Protein AF-A0A973HP05-F1 (afdb_monomer)

Foldseek 3Di:
DLVVVLVCLQVVAQEDEAEDCDDLCVQVLLVLSQVLLCVLFVGLHQYHGDYLCVLPVVVHDDQPEQAVLLLCCQVPVVVDDPVPQDQPQVCCVPPVVRDHHDPPSDHHPVNNVVSVVSSVVSVVVVVVVSNVSRDDDPPDHRDDPVSSVVSVVVSCVQCVVQPDDDSVCSVVVNGRDRPDPVVD

Secondary structure (DSSP, 8-state):
-HHHHHHHHHTT-SEEEEEES--SSHHHHHHHHHHHHHHHHT---EEEEEEGGGGSTTT---SSSHHHHHHHHHH-GGG--GGG----HHHHHHHHSS----TT----HHHHHHHHHHHHHHHHHHHHHHHHH----TT-----HHHHHHHHHHHHHHHGGGT---HHHHHTT-PPPP--GGG-

Structure (mmCIF, N/CA/C/O backbone):
data_AF-A0A973HP05-F1
#
_entry.id   AF-A0A973HP05-F1
#
loop_
_atom_site.group_PDB
_atom_site.id
_atom_site.type_symbol
_atom_site.label_atom_id
_atom_site.label_alt_id
_atom_site.label_comp_id
_atom_site.label_asym_id
_atom_site.label_entity_id
_atom_site.label_seq_id
_atom_site.pdbx_PDB_ins_code
_atom_site.Cartn_x
_atom_site.Cartn_y
_atom_site.Cartn_z
_atom_site.occupancy
_atom_site.B_iso_or_equiv
_atom_site.auth_seq_id
_atom_site.auth_comp_id
_atom_site.auth_asym_id
_atom_site.auth_atom_id
_atom_site.pdbx_PDB_model_num
ATOM 1 N N . MET A 1 1 ? -9.210 5.856 0.341 1.00 87.88 1 MET A N 1
ATOM 2 C CA . MET A 1 1 ? -8.599 4.692 1.015 1.00 87.88 1 MET A CA 1
ATOM 3 C C . MET A 1 1 ? -9.224 4.421 2.384 1.00 87.88 1 MET A C 1
ATOM 5 O O . MET A 1 1 ? -9.601 3.287 2.645 1.00 87.88 1 MET A O 1
ATOM 9 N N . MET A 1 2 ? -9.403 5.428 3.251 1.00 94.50 2 MET A N 1
ATOM 10 C CA . MET A 1 2 ? -9.947 5.206 4.603 1.00 94.50 2 MET A CA 1
ATOM 11 C C . MET A 1 2 ? -11.354 4.587 4.627 1.00 94.50 2 MET A C 1
ATOM 13 O O . MET A 1 2 ? -11.591 3.622 5.350 1.00 94.50 2 MET A O 1
ATOM 17 N N . HIS A 1 3 ? -12.267 5.055 3.769 1.00 96.44 3 HIS A N 1
ATOM 18 C CA . HIS A 1 3 ? -13.596 4.440 3.641 1.00 96.44 3 HIS A CA 1
ATOM 19 C C . HIS A 1 3 ? -13.534 2.981 3.169 1.00 96.44 3 HIS A C 1
ATOM 21 O O . HIS A 1 3 ? -14.370 2.177 3.576 1.00 96.44 3 HIS A O 1
ATOM 27 N N . GLN A 1 4 ? -12.555 2.622 2.330 1.00 96.81 4 GLN A N 1
ATOM 28 C CA . GLN A 1 4 ? -12.349 1.243 1.888 1.00 96.81 4 GLN A CA 1
ATOM 29 C C . GLN A 1 4 ? -11.899 0.363 3.057 1.00 96.81 4 GLN A C 1
ATOM 31 O O . GLN A 1 4 ? -12.520 -0.670 3.291 1.00 96.81 4 GLN A O 1
ATOM 36 N N . VAL A 1 5 ? -10.904 0.802 3.838 1.00 97.75 5 VAL A N 1
ATOM 37 C CA . VAL A 1 5 ? -10.458 0.099 5.058 1.00 97.75 5 VAL A CA 1
ATOM 38 C C . VAL A 1 5 ? -11.634 -0.126 6.009 1.00 97.75 5 VAL A C 1
ATOM 40 O O . VAL A 1 5 ? -11.911 -1.262 6.395 1.00 97.75 5 VAL A O 1
ATOM 43 N N . ARG A 1 6 ? -12.409 0.928 6.288 1.00 98.00 6 ARG A N 1
ATOM 44 C CA . ARG A 1 6 ? -13.618 0.828 7.108 1.00 98.00 6 ARG A CA 1
ATOM 45 C C . ARG A 1 6 ? -14.643 -0.151 6.541 1.00 98.00 6 ARG A C 1
ATOM 47 O O . ARG A 1 6 ? -15.334 -0.829 7.298 1.00 98.00 6 ARG A O 1
ATOM 54 N N . ALA A 1 7 ? -14.809 -0.213 5.221 1.00 98.19 7 ALA A N 1
ATOM 55 C CA . ALA A 1 7 ? -15.751 -1.139 4.603 1.00 98.19 7 ALA A CA 1
ATOM 56 C C . ALA A 1 7 ? -15.345 -2.603 4.828 1.00 98.19 7 ALA A C 1
ATOM 58 O O . ALA A 1 7 ? -16.218 -3.411 5.137 1.00 98.19 7 ALA A O 1
ATOM 59 N N . PHE A 1 8 ? -14.054 -2.936 4.727 1.00 98.00 8 PHE A N 1
ATOM 60 C CA . PHE A 1 8 ? -13.548 -4.279 5.040 1.00 98.00 8 PHE A CA 1
ATOM 61 C C . PHE A 1 8 ? -13.726 -4.620 6.520 1.00 98.00 8 PHE A C 1
ATOM 63 O O . PHE A 1 8 ? -14.271 -5.673 6.852 1.00 98.00 8 PHE A O 1
ATOM 70 N N . ASP A 1 9 ? -13.356 -3.696 7.400 1.00 97.94 9 ASP A N 1
ATOM 71 C CA . ASP A 1 9 ? -13.507 -3.847 8.845 1.00 97.94 9 ASP A CA 1
ATOM 72 C C . ASP A 1 9 ? -14.975 -4.087 9.250 1.00 97.94 9 ASP A C 1
ATOM 74 O O . ASP A 1 9 ? -15.317 -5.081 9.886 1.00 97.94 9 ASP A O 1
ATOM 78 N N . ALA A 1 10 ? -15.898 -3.269 8.737 1.00 97.81 10 ALA A N 1
ATOM 79 C CA . ALA A 1 10 ? -17.333 -3.425 8.982 1.00 97.81 10 ALA A CA 1
ATOM 80 C C . ALA A 1 10 ? -17.924 -4.741 8.450 1.00 97.81 10 ALA A C 1
ATOM 82 O O . ALA A 1 10 ? -19.023 -5.128 8.850 1.00 97.81 10 ALA A O 1
ATOM 83 N N . ARG A 1 11 ? -17.237 -5.410 7.517 1.00 97.50 11 ARG A N 1
ATOM 84 C CA . ARG A 1 11 ? -17.619 -6.727 6.989 1.00 97.50 11 ARG A CA 1
ATOM 85 C C . ARG A 1 11 ? -16.962 -7.885 7.742 1.00 97.50 11 ARG A C 1
ATOM 87 O O . ARG A 1 11 ? -17.198 -9.030 7.368 1.00 97.50 11 ARG A O 1
ATOM 94 N N . GLY A 1 12 ? -16.193 -7.607 8.793 1.00 96.75 12 GLY A N 1
ATOM 95 C CA . GLY A 1 12 ? -15.554 -8.620 9.631 1.00 96.75 12 GLY A CA 1
ATOM 96 C C . GLY A 1 12 ? -14.282 -9.209 9.025 1.00 96.75 12 GLY A C 1
ATOM 97 O O . GLY A 1 12 ? -13.887 -10.317 9.393 1.00 96.75 12 GLY A O 1
ATOM 98 N N . PHE A 1 13 ? -13.637 -8.509 8.085 1.00 98.19 13 PHE A N 1
ATOM 99 C CA . PHE A 1 13 ? -12.308 -8.912 7.632 1.00 98.19 13 PHE A CA 1
ATOM 100 C C . PHE A 1 13 ? -11.310 -8.770 8.784 1.00 98.19 13 PHE A C 1
ATOM 102 O O . PHE A 1 13 ? -11.287 -7.766 9.488 1.00 98.19 13 PHE A O 1
ATOM 109 N N . LYS A 1 14 ? -10.468 -9.790 8.959 1.00 98.50 14 LYS A N 1
ATOM 110 C CA . LYS A 1 14 ? -9.469 -9.855 10.037 1.00 98.50 14 LYS A CA 1
ATOM 111 C C . LYS A 1 14 ? -8.161 -9.166 9.669 1.00 98.50 14 LYS A C 1
ATOM 113 O O . LYS A 1 14 ? -7.446 -8.682 10.539 1.00 98.50 14 LYS A O 1
ATOM 118 N N . ALA A 1 15 ? -7.856 -9.135 8.376 1.00 98.44 15 ALA A N 1
ATOM 119 C CA . ALA A 1 15 ? -6.646 -8.545 7.840 1.00 98.44 15 ALA A CA 1
ATOM 120 C C . ALA A 1 15 ? -6.899 -7.932 6.459 1.00 98.44 15 ALA A C 1
ATOM 122 O O . ALA A 1 15 ? -7.761 -8.414 5.717 1.00 98.44 15 ALA A O 1
ATOM 123 N N . ALA A 1 16 ? -6.122 -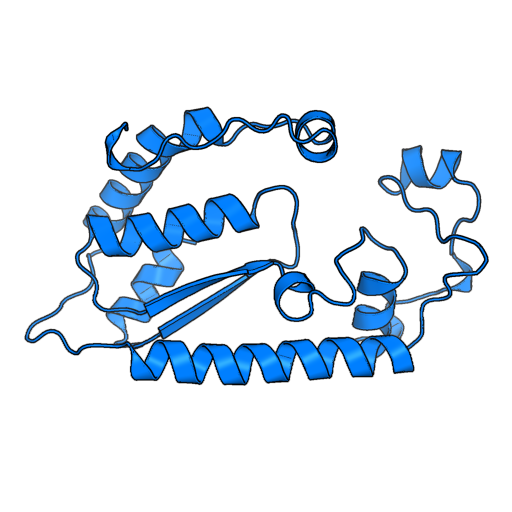6.909 6.106 1.00 98.06 16 ALA A N 1
ATOM 124 C CA . ALA A 1 16 ? -6.063 -6.351 4.761 1.00 98.06 16 ALA A CA 1
ATOM 125 C C . ALA A 1 16 ? -4.631 -5.926 4.407 1.00 98.06 16 ALA A C 1
ATOM 127 O O . ALA A 1 16 ? -3.917 -5.353 5.230 1.00 98.06 16 ALA A O 1
ATOM 128 N N . ILE A 1 17 ? -4.235 -6.196 3.162 1.00 98.25 17 ILE A N 1
ATOM 129 C CA . ILE A 1 17 ? -2.960 -5.765 2.584 1.00 98.25 17 ILE A CA 1
ATOM 130 C C . ILE A 1 17 ? -3.270 -4.701 1.531 1.00 98.25 17 ILE A C 1
ATOM 132 O O . ILE A 1 17 ? -4.013 -4.957 0.584 1.00 98.25 17 ILE A O 1
ATOM 136 N N . LEU A 1 18 ? -2.729 -3.502 1.718 1.00 97.75 18 LEU A N 1
ATOM 137 C CA . LEU A 1 18 ? -2.840 -2.376 0.805 1.00 97.75 18 LEU A CA 1
ATOM 138 C C . LEU A 1 18 ? -1.546 -2.305 -0.007 1.00 97.75 18 LEU A C 1
ATOM 140 O O . LEU A 1 18 ? -0.482 -2.020 0.539 1.00 97.75 18 LEU A O 1
ATOM 144 N N . VAL A 1 19 ? -1.642 -2.567 -1.307 1.00 96.75 19 VAL A N 1
ATOM 145 C CA . VAL A 1 19 ? -0.501 -2.508 -2.228 1.00 96.75 19 VAL A CA 1
ATOM 146 C C . VAL A 1 19 ? -0.666 -1.301 -3.138 1.00 96.75 19 VAL A C 1
ATOM 148 O O . VAL A 1 19 ? -1.737 -1.112 -3.720 1.00 96.75 19 VAL A O 1
ATOM 151 N N . THR A 1 20 ? 0.382 -0.491 -3.270 1.00 95.19 20 THR A N 1
ATOM 152 C CA . THR A 1 20 ? 0.464 0.546 -4.303 1.00 95.19 20 THR A CA 1
ATOM 153 C C . THR A 1 20 ? 1.491 0.158 -5.359 1.00 95.19 20 THR A C 1
ATOM 155 O O . THR A 1 20 ? 2.621 -0.172 -5.025 1.00 95.19 20 THR A O 1
ATOM 158 N N . GLY A 1 21 ? 1.099 0.211 -6.633 1.00 92.44 21 GLY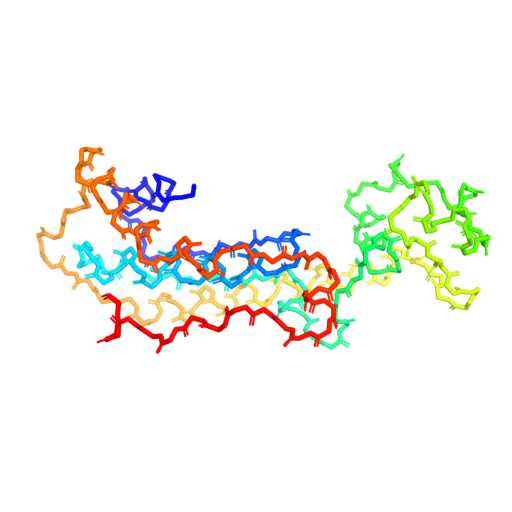 A N 1
ATOM 159 C CA . GLY A 1 21 ? 2.044 0.183 -7.759 1.00 92.44 21 GLY A CA 1
ATOM 160 C C . GLY A 1 21 ? 2.551 1.580 -8.129 1.00 92.44 21 GLY A C 1
ATOM 161 O O . GLY A 1 21 ? 3.355 1.733 -9.033 1.00 92.44 21 GLY A O 1
ATOM 162 N N . HIS A 1 22 ? 2.055 2.622 -7.454 1.00 89.44 22 HIS A N 1
ATOM 163 C CA . HIS A 1 22 ? 2.548 3.982 -7.608 1.00 89.44 22 HIS A CA 1
ATOM 164 C C . HIS A 1 22 ? 3.258 4.383 -6.320 1.00 89.44 22 HIS A C 1
ATOM 166 O O . HIS A 1 22 ? 2.620 4.581 -5.282 1.00 89.44 22 HIS A O 1
ATOM 172 N N . TYR A 1 23 ? 4.579 4.432 -6.382 1.00 84.19 23 TYR A N 1
ATOM 173 C CA . TYR A 1 23 ? 5.450 4.802 -5.274 1.00 84.19 23 TYR A CA 1
ATOM 174 C C . TYR A 1 23 ? 6.121 6.152 -5.563 1.00 84.19 23 TYR A C 1
ATOM 176 O O . TYR A 1 23 ? 5.961 6.733 -6.638 1.00 84.19 23 TYR A O 1
ATOM 184 N N . GLY A 1 24 ? 6.788 6.703 -4.554 1.00 80.81 24 GLY A N 1
ATOM 185 C CA . GLY A 1 24 ? 7.103 8.137 -4.502 1.00 80.81 24 GLY A CA 1
ATOM 186 C C . GLY A 1 24 ? 6.711 8.778 -3.173 1.00 80.81 24 GLY A C 1
ATOM 187 O O . GLY A 1 24 ? 6.484 9.982 -3.121 1.00 80.81 24 GLY A O 1
ATOM 188 N N . GLY A 1 25 ? 6.540 7.971 -2.118 1.00 85.12 25 GLY A N 1
ATOM 189 C CA . GLY A 1 25 ? 6.053 8.404 -0.811 1.00 85.12 25 GLY A CA 1
ATOM 190 C C . GLY A 1 25 ? 4.594 8.028 -0.537 1.00 85.12 25 GLY A C 1
ATOM 191 O O . GLY A 1 25 ? 4.161 8.082 0.612 1.00 85.12 25 GLY A O 1
ATOM 192 N N . ILE A 1 26 ? 3.829 7.572 -1.535 1.00 89.00 26 ILE A N 1
ATOM 193 C CA . ILE A 1 26 ? 2.437 7.117 -1.341 1.00 89.00 26 ILE A CA 1
ATOM 194 C C . ILE A 1 26 ? 2.377 5.931 -0.376 1.00 89.00 26 ILE A C 1
ATOM 196 O O . ILE A 1 26 ? 1.507 5.878 0.491 1.00 89.00 26 ILE A O 1
ATOM 200 N N . GLU A 1 27 ? 3.321 5.002 -0.485 1.00 92.00 27 GLU A N 1
ATOM 201 C CA . GLU A 1 27 ? 3.483 3.862 0.411 1.00 92.00 27 GLU A CA 1
ATOM 202 C C . GLU A 1 27 ? 3.679 4.294 1.873 1.00 92.00 27 GLU A C 1
ATOM 204 O O . GLU A 1 27 ? 3.140 3.662 2.782 1.00 92.00 27 GLU A O 1
ATOM 209 N N . ILE A 1 28 ? 4.360 5.423 2.104 1.00 91.50 28 ILE A N 1
ATOM 210 C CA . ILE A 1 28 ? 4.537 6.014 3.436 1.00 91.50 28 ILE A CA 1
ATOM 211 C C . ILE A 1 28 ? 3.184 6.512 3.961 1.00 91.50 28 ILE A C 1
ATOM 213 O O . ILE A 1 28 ? 2.791 6.156 5.073 1.00 91.50 28 ILE A O 1
ATOM 217 N N . PHE A 1 29 ? 2.415 7.248 3.150 1.00 92.44 29 PHE A N 1
ATOM 218 C CA . PHE A 1 29 ? 1.076 7.709 3.548 1.00 92.44 29 PHE A CA 1
ATOM 219 C C . PHE A 1 29 ? 0.096 6.571 3.788 1.00 92.44 29 PHE A C 1
ATOM 221 O O . PHE A 1 29 ? -0.712 6.652 4.711 1.00 92.44 29 PHE A O 1
ATOM 228 N N . LEU A 1 30 ? 0.153 5.505 2.989 1.00 95.38 30 LEU A N 1
ATOM 229 C CA . LEU A 1 30 ? -0.698 4.336 3.193 1.00 95.38 30 LEU A CA 1
ATOM 230 C C . LEU A 1 30 ? -0.398 3.645 4.527 1.00 95.38 30 LEU A C 1
ATOM 232 O O . LEU A 1 30 ? -1.343 3.228 5.199 1.00 95.38 30 LEU A O 1
ATOM 236 N N . ARG A 1 31 ? 0.873 3.565 4.945 1.00 96.19 31 ARG A N 1
ATOM 237 C CA . ARG A 1 31 ? 1.243 3.043 6.274 1.00 96.19 31 ARG A CA 1
ATOM 238 C C . ARG A 1 31 ? 0.708 3.922 7.390 1.00 96.19 31 ARG A C 1
ATOM 240 O O . ARG A 1 31 ? -0.005 3.414 8.251 1.00 96.19 31 ARG A O 1
ATOM 247 N N . LEU A 1 32 ? 0.936 5.235 7.310 1.00 96.88 32 LEU A N 1
ATOM 248 C CA . LEU A 1 32 ? 0.394 6.185 8.286 1.00 96.88 32 LEU A CA 1
ATOM 249 C C . LEU A 1 32 ? -1.137 6.101 8.362 1.00 96.88 32 LEU A C 1
ATOM 251 O O . LEU A 1 32 ? -1.711 6.126 9.445 1.00 96.88 32 LEU A O 1
ATOM 255 N N . LEU A 1 33 ? -1.817 5.951 7.224 1.00 97.19 33 LEU A N 1
ATOM 256 C CA . LEU A 1 33 ? -3.267 5.780 7.175 1.00 97.19 33 LEU A CA 1
ATOM 257 C C . LEU A 1 33 ? -3.716 4.505 7.897 1.00 97.19 33 LEU A C 1
ATOM 259 O O . LEU A 1 33 ? -4.697 4.545 8.640 1.00 97.19 33 LEU A O 1
ATOM 263 N N . CYS A 1 34 ? -3.022 3.385 7.678 1.00 98.00 34 CYS A N 1
ATOM 264 C CA . CYS A 1 34 ? -3.322 2.112 8.332 1.00 98.00 34 CYS A CA 1
ATOM 265 C C . CYS A 1 34 ? -3.132 2.201 9.850 1.00 98.00 34 CYS A C 1
ATOM 267 O O . CYS A 1 34 ? -4.037 1.837 10.602 1.00 98.00 34 CYS A O 1
ATOM 269 N N . GLU A 1 35 ? -1.989 2.731 10.289 1.00 97.69 35 GLU A N 1
ATOM 270 C CA . GLU A 1 35 ? -1.681 2.950 11.705 1.00 97.69 35 GLU A CA 1
ATOM 271 C C . GLU A 1 35 ? -2.729 3.845 12.367 1.00 97.69 35 GLU A C 1
ATOM 273 O O . GLU A 1 35 ? -3.306 3.490 13.398 1.00 97.69 35 GLU A O 1
ATOM 278 N N . TYR A 1 36 ? -3.032 4.984 11.739 1.00 98.12 36 TYR A N 1
ATOM 279 C CA . TYR A 1 36 ? -3.972 5.951 12.282 1.00 98.12 36 TYR A CA 1
ATOM 280 C C . TYR A 1 36 ? -5.391 5.403 12.360 1.00 98.12 36 TYR A C 1
ATOM 282 O O . TYR A 1 36 ? -6.080 5.637 13.350 1.00 98.12 36 TYR A O 1
ATOM 290 N N . TYR A 1 37 ? -5.836 4.660 11.343 1.00 98.44 37 TYR A N 1
ATOM 291 C CA . TYR A 1 37 ? -7.159 4.047 11.359 1.00 98.44 37 TYR A CA 1
ATOM 292 C C . TYR A 1 37 ? -7.316 3.123 12.569 1.00 98.44 37 TYR A C 1
ATOM 294 O O . TYR A 1 37 ? -8.280 3.273 13.322 1.00 98.44 37 TYR A O 1
ATOM 302 N N . VAL A 1 38 ? -6.365 2.209 12.789 1.00 97.81 38 VAL A N 1
ATOM 303 C CA . VAL A 1 38 ? -6.387 1.277 13.928 1.00 97.81 38 VAL A CA 1
ATOM 304 C C . VAL A 1 38 ? -6.354 2.048 15.249 1.00 97.81 38 VAL A C 1
ATOM 306 O O . VAL A 1 38 ? -7.212 1.831 16.102 1.00 97.81 38 VAL A O 1
ATOM 309 N N . MET A 1 39 ? -5.441 3.014 15.387 1.00 97.38 39 MET A N 1
ATOM 310 C CA . MET A 1 39 ? -5.300 3.830 16.596 1.00 97.38 39 MET A CA 1
ATOM 311 C C . MET A 1 39 ? -6.565 4.643 16.924 1.00 97.38 39 MET A C 1
ATOM 313 O O . MET A 1 39 ? -7.013 4.657 18.068 1.00 97.38 39 MET A O 1
ATOM 317 N N . ALA A 1 40 ? -7.149 5.330 15.940 1.00 97.62 40 ALA A N 1
ATOM 318 C CA . ALA A 1 40 ? -8.249 6.273 16.152 1.00 97.62 40 ALA A CA 1
ATOM 319 C C . ALA A 1 40 ? -9.629 5.604 16.252 1.00 97.62 40 ALA A C 1
ATOM 321 O O . ALA A 1 40 ? -10.556 6.180 16.835 1.00 97.62 40 ALA A O 1
ATOM 322 N N . SER A 1 41 ? -9.787 4.416 15.661 1.00 97.50 41 SER A N 1
ATOM 323 C CA . SER A 1 41 ? -11.029 3.639 15.729 1.00 97.50 41 SER A CA 1
ATOM 324 C C . SER A 1 41 ? -11.022 2.591 16.842 1.00 97.50 41 SER A C 1
ATOM 326 O O . SER A 1 41 ? -12.095 2.227 17.317 1.00 97.50 41 SER A O 1
ATOM 328 N N . GLY A 1 42 ? -9.846 2.114 17.263 1.00 97.00 42 GLY A N 1
ATOM 329 C CA . GLY A 1 42 ? -9.712 0.944 18.133 1.00 97.00 42 GLY A CA 1
ATOM 330 C C . GLY A 1 42 ? -9.978 -0.382 17.412 1.00 97.00 42 GLY A C 1
ATOM 331 O O . GLY A 1 42 ? -10.293 -1.370 18.068 1.00 97.00 42 GLY A O 1
ATOM 332 N N . SER A 1 43 ? -9.905 -0.400 16.077 1.00 97.81 43 SER A N 1
ATOM 333 C CA . SER A 1 43 ? -10.207 -1.587 15.278 1.00 97.81 43 SER A CA 1
ATOM 334 C C . SER A 1 43 ? -9.209 -2.727 15.509 1.00 97.81 43 SER A C 1
ATOM 336 O O . SER A 1 43 ? -8.003 -2.482 15.495 1.00 97.81 43 SER A O 1
ATOM 338 N N . PRO A 1 44 ? -9.667 -3.989 15.637 1.00 98.00 44 PRO A N 1
ATOM 339 C CA . PRO A 1 44 ? -8.784 -5.147 15.727 1.00 98.00 44 PRO A CA 1
ATOM 340 C C . PRO A 1 44 ? -8.209 -5.583 14.365 1.00 98.00 44 PRO A C 1
ATOM 342 O O . PRO A 1 44 ? -7.378 -6.497 14.323 1.00 98.00 44 PRO A O 1
ATOM 345 N N . ILE A 1 45 ? -8.657 -4.991 13.246 1.00 98.38 45 ILE A N 1
ATOM 346 C CA . ILE A 1 45 ? -8.205 -5.382 11.905 1.00 98.38 45 ILE A CA 1
ATOM 347 C C . ILE A 1 45 ? -6.686 -5.219 11.760 1.00 98.38 45 ILE A C 1
ATOM 349 O O . ILE A 1 45 ? -6.105 -4.204 12.138 1.00 98.38 45 ILE A O 1
ATOM 353 N N . GLN A 1 46 ? -6.037 -6.228 11.183 1.00 98.62 46 GLN A N 1
ATOM 354 C CA . GLN A 1 46 ? -4.601 -6.212 10.920 1.00 98.62 46 GLN A CA 1
ATOM 355 C C . GLN A 1 46 ? -4.337 -5.615 9.537 1.00 98.62 46 GLN A C 1
ATOM 357 O O . GLN A 1 46 ? -4.675 -6.211 8.513 1.00 98.62 46 GLN A O 1
ATOM 362 N N . LEU A 1 47 ? -3.755 -4.420 9.497 1.00 98.50 47 LEU A N 1
ATOM 363 C CA . LEU A 1 47 ? -3.473 -3.709 8.254 1.00 98.50 47 LEU A CA 1
ATOM 364 C C . LEU A 1 47 ? -1.982 -3.736 7.947 1.00 98.50 47 LEU A C 1
ATOM 366 O O . LEU A 1 47 ? -1.152 -3.512 8.824 1.00 98.50 47 LEU A O 1
ATOM 370 N N . TYR A 1 48 ? -1.655 -3.959 6.682 1.00 98.31 48 TYR A N 1
ATOM 371 C CA . TYR A 1 48 ? -0.305 -3.806 6.159 1.00 98.31 48 TYR A CA 1
ATOM 372 C C . TYR A 1 48 ? -0.363 -2.990 4.876 1.00 98.31 48 TYR A C 1
ATOM 374 O O . TYR A 1 48 ? -1.236 -3.222 4.042 1.00 98.31 48 TYR A O 1
ATOM 382 N N . ALA A 1 49 ? 0.558 -2.045 4.719 1.00 97.62 49 ALA A N 1
ATOM 383 C CA . ALA A 1 49 ? 0.678 -1.238 3.517 1.00 97.62 49 ALA A CA 1
ATOM 384 C C . ALA A 1 49 ? 2.108 -1.284 2.980 1.00 97.62 49 ALA A C 1
ATOM 386 O O . ALA A 1 49 ? 3.072 -1.166 3.742 1.00 97.62 49 ALA A O 1
ATOM 387 N N . CYS A 1 50 ? 2.225 -1.440 1.667 1.00 96.75 50 CYS A N 1
ATOM 388 C CA . CYS A 1 50 ? 3.500 -1.535 0.972 1.00 96.75 50 CYS A CA 1
ATOM 389 C C . CYS A 1 50 ? 3.396 -1.005 -0.459 1.00 96.75 50 CYS A C 1
ATOM 391 O O . CYS A 1 50 ? 2.304 -0.939 -1.037 1.00 96.75 50 CYS A O 1
ATOM 393 N N . ALA A 1 51 ? 4.542 -0.643 -1.022 1.00 95.25 51 ALA A N 1
ATOM 394 C CA . ALA A 1 51 ? 4.706 -0.613 -2.464 1.00 95.25 51 ALA A CA 1
ATOM 395 C C . ALA A 1 51 ? 4.884 -2.047 -2.986 1.00 95.25 51 ALA A C 1
ATOM 397 O O . ALA A 1 51 ? 5.383 -2.924 -2.280 1.00 95.25 51 ALA A O 1
ATOM 398 N N . ASP A 1 52 ? 4.469 -2.305 -4.219 1.00 94.69 52 ASP A N 1
ATOM 399 C CA . ASP A 1 52 ? 4.554 -3.631 -4.831 1.00 94.69 52 ASP A CA 1
ATOM 400 C C . ASP A 1 52 ? 5.994 -4.162 -4.932 1.00 94.69 52 ASP A C 1
ATOM 402 O O . ASP A 1 52 ? 6.229 -5.354 -4.724 1.00 94.69 52 ASP A O 1
ATOM 406 N N . TRP A 1 53 ? 6.972 -3.291 -5.174 1.00 92.38 53 TRP A N 1
ATOM 407 C CA . TRP A 1 53 ? 8.387 -3.662 -5.187 1.00 92.38 53 TRP A CA 1
ATOM 408 C C . TRP A 1 53 ? 8.911 -4.132 -3.821 1.00 92.38 53 TRP A C 1
ATOM 410 O O . TRP A 1 53 ? 9.831 -4.943 -3.758 1.00 92.38 53 TRP A O 1
ATOM 420 N N . GLU A 1 54 ? 8.315 -3.696 -2.708 1.00 95.00 54 GLU A N 1
ATOM 421 C CA . GLU A 1 54 ? 8.724 -4.135 -1.364 1.00 95.00 54 GLU A CA 1
ATOM 422 C C . GLU A 1 54 ? 8.308 -5.574 -1.066 1.00 95.00 54 GLU A C 1
ATOM 424 O O . GLU A 1 54 ? 8.863 -6.207 -0.168 1.00 95.00 54 GLU A O 1
ATOM 429 N N . LEU A 1 55 ? 7.354 -6.111 -1.831 1.00 95.44 55 LEU A N 1
ATOM 430 C CA . LEU A 1 55 ? 7.009 -7.529 -1.789 1.00 95.44 55 LEU A CA 1
ATOM 431 C C . LEU A 1 55 ? 8.082 -8.397 -2.461 1.00 95.44 55 LEU A C 1
ATOM 433 O O . LEU A 1 55 ? 8.014 -9.623 -2.387 1.00 95.44 55 LEU A O 1
ATOM 437 N N . ASN A 1 56 ? 9.045 -7.771 -3.143 1.00 91.12 56 ASN A N 1
ATOM 438 C CA . ASN A 1 56 ? 10.163 -8.442 -3.777 1.00 91.12 56 ASN A CA 1
ATOM 439 C C . ASN A 1 56 ? 11.426 -7.547 -3.799 1.00 91.12 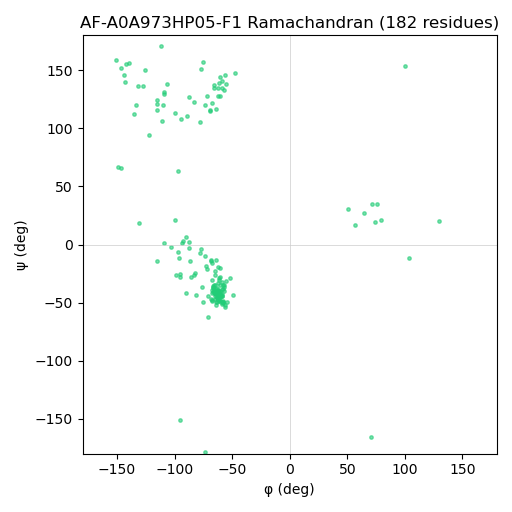56 ASN A C 1
ATOM 441 O O . ASN A 1 56 ? 11.872 -7.095 -4.859 1.00 91.12 56 ASN A O 1
ATOM 445 N N . PRO A 1 57 ? 12.002 -7.246 -2.619 1.00 85.44 57 PRO A N 1
ATOM 446 C CA . PRO A 1 57 ? 12.976 -6.168 -2.446 1.00 85.44 57 PRO A CA 1
ATOM 447 C C . PRO A 1 57 ? 14.313 -6.417 -3.155 1.00 85.44 57 PRO A C 1
ATOM 449 O O . PRO A 1 57 ? 15.087 -5.482 -3.339 1.00 85.44 57 PRO A O 1
ATOM 452 N N . GLU A 1 58 ? 14.596 -7.657 -3.558 1.00 85.75 58 GLU A N 1
ATOM 453 C CA . GLU A 1 58 ? 15.794 -8.018 -4.322 1.00 85.75 58 GLU A CA 1
ATOM 454 C C . GLU A 1 58 ? 15.847 -7.388 -5.721 1.00 85.75 58 GLU A C 1
ATOM 456 O O . GLU A 1 58 ? 16.939 -7.220 -6.263 1.00 85.75 58 GLU A O 1
ATOM 461 N N . TYR A 1 59 ? 14.696 -7.012 -6.285 1.00 82.19 59 TYR A N 1
ATOM 462 C CA . TYR A 1 59 ? 14.620 -6.365 -7.595 1.00 82.19 59 TYR A CA 1
ATOM 463 C C . TYR A 1 59 ? 14.474 -4.843 -7.498 1.00 82.19 59 TYR A C 1
ATOM 465 O O . TYR A 1 59 ? 14.921 -4.142 -8.399 1.00 82.19 59 TYR A O 1
ATOM 473 N N . GLY A 1 60 ? 13.914 -4.324 -6.401 1.00 85.00 60 GLY A N 1
ATOM 474 C CA . GLY A 1 60 ? 13.580 -2.904 -6.274 1.00 85.00 60 GLY A CA 1
ATOM 475 C C . GLY A 1 60 ? 12.394 -2.499 -7.156 1.00 85.00 60 GLY A C 1
ATOM 476 O O . GLY A 1 60 ? 11.641 -3.351 -7.625 1.00 85.00 60 GLY A O 1
ATOM 477 N N . GLY A 1 61 ? 12.208 -1.192 -7.344 1.00 85.38 61 GLY A N 1
ATOM 478 C CA . GLY A 1 61 ? 11.194 -0.612 -8.231 1.00 85.38 61 GLY A CA 1
ATOM 479 C C . GLY A 1 61 ? 11.832 0.351 -9.232 1.00 85.38 61 GLY A C 1
ATOM 480 O O . GLY A 1 61 ? 12.850 0.973 -8.923 1.00 85.38 61 GLY A O 1
ATOM 481 N N . ASP A 1 62 ? 11.245 0.473 -10.423 1.00 85.00 62 ASP A N 1
ATOM 482 C CA . ASP A 1 62 ? 11.650 1.440 -11.448 1.00 85.00 62 ASP A CA 1
ATOM 483 C C . ASP A 1 62 ? 10.461 2.083 -12.159 1.00 85.00 62 ASP A C 1
ATOM 485 O O . ASP A 1 62 ? 9.374 1.525 -12.177 1.00 85.00 62 ASP A O 1
ATOM 489 N N . HIS A 1 63 ? 10.636 3.276 -12.726 1.00 83.94 63 HIS A N 1
ATOM 490 C CA . HIS A 1 63 ? 9.543 3.958 -13.411 1.00 83.94 63 HIS A CA 1
ATOM 491 C C . HIS A 1 63 ? 9.585 3.663 -14.908 1.00 83.94 63 HIS A C 1
ATOM 493 O O . HIS A 1 63 ? 10.465 4.167 -15.610 1.00 83.94 63 HIS A O 1
ATOM 499 N N . ALA A 1 64 ? 8.639 2.853 -15.387 1.00 82.94 64 ALA A N 1
ATOM 500 C CA . ALA A 1 64 ? 8.546 2.398 -16.771 1.00 82.94 64 ALA A CA 1
ATOM 501 C C . ALA A 1 64 ? 9.867 1.808 -17.311 1.00 82.94 64 ALA A C 1
ATOM 503 O O . ALA A 1 64 ? 10.168 1.904 -18.503 1.00 82.94 64 ALA A O 1
ATOM 504 N N . GLY A 1 65 ? 10.663 1.210 -16.421 1.00 84.31 65 GLY A N 1
ATOM 505 C CA . GLY A 1 65 ? 11.939 0.592 -16.745 1.00 84.31 65 GLY A CA 1
ATOM 506 C C . GLY A 1 65 ? 11.793 -0.905 -16.992 1.00 84.31 65 GLY A C 1
ATOM 507 O O . GLY A 1 65 ? 10.752 -1.398 -17.441 1.00 84.31 65 GLY A O 1
ATOM 508 N N . LYS A 1 66 ? 12.862 -1.646 -16.713 1.00 88.00 66 LYS A N 1
ATOM 509 C CA . LYS A 1 66 ? 12.912 -3.099 -16.844 1.00 88.00 66 LYS A CA 1
ATOM 510 C C . LYS A 1 66 ? 11.861 -3.793 -15.974 1.00 88.00 66 LYS A C 1
ATOM 512 O O . LYS A 1 66 ? 11.251 -4.750 -16.451 1.00 88.00 66 LYS A O 1
ATOM 517 N N . ILE A 1 67 ? 11.660 -3.359 -14.734 1.00 90.38 67 ILE A N 1
ATOM 518 C CA . ILE A 1 67 ? 10.823 -4.024 -13.727 1.00 90.38 67 ILE A CA 1
ATOM 519 C C . ILE A 1 67 ? 9.350 -3.896 -14.102 1.00 90.38 67 ILE A C 1
ATOM 521 O O . ILE A 1 67 ? 8.723 -4.912 -14.424 1.00 90.38 67 ILE A O 1
ATOM 525 N N . GLU A 1 68 ? 8.828 -2.669 -14.168 1.00 91.25 68 GLU A N 1
ATOM 526 C CA . GLU A 1 68 ? 7.413 -2.426 -14.482 1.00 91.25 68 GLU A CA 1
ATOM 527 C C . GLU A 1 68 ? 7.045 -2.975 -15.871 1.00 91.25 68 GLU A C 1
ATOM 529 O O . GLU A 1 68 ? 6.007 -3.624 -16.043 1.00 91.25 68 GLU A O 1
ATOM 534 N N . THR A 1 69 ? 7.930 -2.805 -16.865 1.00 91.69 69 THR A N 1
ATOM 535 C CA . THR A 1 69 ? 7.696 -3.329 -18.220 1.00 91.69 69 THR A CA 1
ATOM 536 C C . THR A 1 69 ? 7.663 -4.855 -18.231 1.00 91.69 69 THR A C 1
ATOM 538 O O . THR A 1 69 ? 6.786 -5.439 -18.864 1.00 91.69 69 THR A O 1
ATOM 541 N N . SER A 1 70 ? 8.561 -5.530 -17.507 1.00 93.94 70 SER A N 1
ATOM 542 C CA . SER A 1 70 ? 8.571 -6.999 -17.441 1.00 93.94 70 SER A CA 1
ATOM 543 C C . SER A 1 70 ? 7.330 -7.554 -16.733 1.00 93.94 70 SER A C 1
ATOM 545 O O . SER A 1 70 ? 6.741 -8.537 -17.195 1.00 93.94 70 SER A O 1
ATOM 547 N N . GLN A 1 71 ? 6.882 -6.915 -15.645 1.00 95.19 71 GLN A N 1
ATOM 548 C CA . GLN A 1 71 ? 5.620 -7.270 -14.984 1.00 95.19 71 GLN A CA 1
ATOM 549 C C . GLN A 1 71 ? 4.433 -7.102 -15.948 1.00 95.19 71 GLN A C 1
ATOM 551 O O . GLN A 1 71 ? 3.609 -8.012 -16.073 1.00 95.19 71 GLN A O 1
ATOM 556 N N . LEU A 1 72 ? 4.370 -5.997 -16.703 1.00 95.56 72 LEU A N 1
ATOM 557 C CA . LEU A 1 72 ? 3.306 -5.777 -17.686 1.00 95.56 72 LEU A CA 1
ATOM 558 C C . LEU A 1 72 ? 3.361 -6.790 -18.840 1.00 95.56 72 LEU A C 1
ATOM 560 O O . LEU A 1 72 ? 2.322 -7.316 -19.229 1.00 95.56 72 LEU A O 1
ATOM 564 N N . MET A 1 73 ? 4.552 -7.149 -19.331 1.00 96.06 73 MET A N 1
ATOM 565 C CA . MET A 1 73 ? 4.735 -8.211 -20.335 1.00 96.06 73 MET A CA 1
ATOM 566 C C . MET A 1 73 ? 4.240 -9.585 -19.853 1.00 96.06 73 MET A C 1
ATOM 568 O O . MET A 1 73 ? 3.850 -10.440 -20.654 1.00 96.06 73 MET A O 1
ATOM 572 N N . THR A 1 74 ? 4.259 -9.815 -18.542 1.00 97.25 74 THR A N 1
ATOM 573 C CA . THR A 1 74 ? 3.740 -11.044 -17.932 1.00 97.25 74 THR A CA 1
ATOM 574 C C . THR A 1 74 ? 2.218 -11.049 -17.915 1.00 97.25 74 THR A C 1
ATOM 576 O O . THR A 1 74 ? 1.601 -12.030 -18.336 1.00 97.25 74 THR A O 1
ATOM 579 N N . ILE A 1 75 ? 1.619 -9.954 -17.444 1.00 96.50 75 ILE A N 1
ATOM 580 C CA . ILE A 1 75 ? 0.180 -9.865 -17.170 1.00 96.50 75 ILE A CA 1
ATOM 581 C C . ILE A 1 75 ? -0.618 -9.585 -18.450 1.00 96.50 75 ILE A C 1
ATOM 583 O O . ILE A 1 75 ? -1.641 -10.228 -18.679 1.00 96.50 75 ILE A O 1
ATOM 587 N N . SER A 1 76 ? -0.130 -8.667 -19.285 1.00 96.88 76 SER A N 1
ATOM 588 C CA . SER A 1 76 ? -0.827 -8.154 -20.469 1.00 96.88 76 SER A CA 1
ATOM 589 C C . SER A 1 76 ? 0.162 -7.821 -21.605 1.00 96.88 76 SER A C 1
ATOM 591 O O . SER A 1 76 ? 0.335 -6.646 -21.950 1.00 96.88 76 SER A O 1
ATOM 593 N N . PRO A 1 77 ? 0.846 -8.826 -22.187 1.00 95.69 77 PRO A N 1
ATOM 594 C CA . PRO A 1 77 ? 1.921 -8.630 -23.169 1.00 95.69 77 PRO A CA 1
ATOM 595 C C . PRO A 1 77 ? 1.533 -7.786 -24.386 1.00 95.69 77 PRO A C 1
ATOM 597 O O . PRO A 1 77 ? 2.365 -7.061 -24.918 1.00 95.69 77 PRO A O 1
ATOM 600 N N . GLU A 1 78 ? 0.277 -7.840 -24.817 1.00 96.81 78 GLU A N 1
ATOM 601 C CA . GLU A 1 78 ? -0.252 -7.070 -25.945 1.00 96.81 78 GLU A CA 1
ATOM 602 C C . GLU A 1 78 ? -0.234 -5.546 -25.736 1.00 96.81 78 GLU A C 1
ATOM 604 O O . GLU A 1 78 ? -0.408 -4.795 -26.695 1.00 96.81 78 GLU A O 1
ATOM 609 N N . HIS A 1 79 ? -0.011 -5.085 -24.501 1.00 95.44 79 HIS A N 1
ATOM 610 C CA . HIS A 1 79 ? 0.103 -3.667 -24.155 1.00 95.44 79 HIS A CA 1
ATOM 611 C C . HIS A 1 79 ? 1.550 -3.155 -24.154 1.00 95.44 79 HIS A C 1
ATOM 613 O O . HIS A 1 79 ? 1.776 -1.978 -23.872 1.00 95.44 79 HIS A O 1
ATOM 619 N N . VAL A 1 80 ? 2.528 -4.008 -24.475 1.00 92.12 80 VAL A N 1
ATOM 620 C CA . VAL A 1 80 ? 3.946 -3.643 -24.517 1.00 92.12 80 VAL A CA 1
ATOM 621 C C . VAL A 1 80 ? 4.470 -3.757 -25.941 1.00 92.12 80 VAL A C 1
ATOM 623 O O . VAL A 1 80 ? 4.413 -4.813 -26.563 1.00 92.12 80 VAL A O 1
ATOM 626 N N . ASP A 1 81 ? 5.035 -2.660 -26.438 1.00 90.62 81 ASP A N 1
ATOM 627 C CA . ASP A 1 81 ? 5.725 -2.605 -27.723 1.00 90.62 81 ASP A CA 1
ATOM 628 C C . ASP A 1 81 ? 7.167 -2.130 -27.498 1.00 90.62 81 ASP A C 1
ATOM 630 O O . ASP A 1 81 ? 7.448 -0.931 -27.425 1.00 90.62 81 ASP A O 1
AT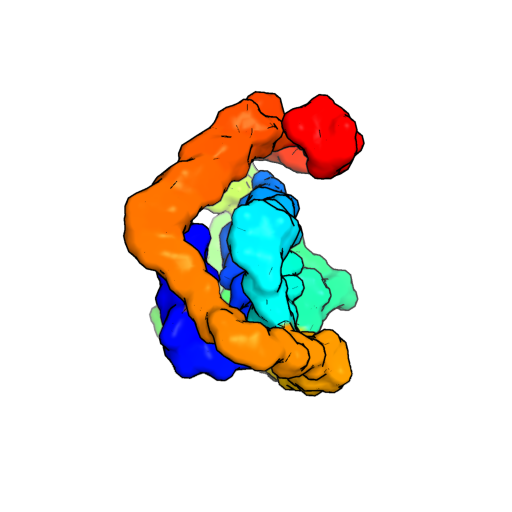OM 634 N N . LEU A 1 82 ? 8.089 -3.090 -27.358 1.00 86.19 82 LEU A N 1
ATOM 635 C CA . LEU A 1 82 ? 9.507 -2.810 -27.113 1.00 86.19 82 LEU A CA 1
ATOM 636 C C . LEU A 1 82 ? 10.211 -2.166 -28.317 1.00 86.19 82 LEU A C 1
ATOM 638 O O . LEU A 1 82 ? 11.319 -1.653 -28.148 1.00 86.19 82 LEU A O 1
ATOM 642 N N . GLU A 1 83 ? 9.614 -2.166 -29.515 1.00 85.44 83 GLU A N 1
ATOM 643 C CA . GLU A 1 83 ? 10.165 -1.445 -30.672 1.00 85.44 83 GLU A CA 1
ATOM 644 C C . GLU A 1 83 ? 10.012 0.072 -30.514 1.00 85.44 83 GLU A C 1
ATOM 646 O O . GLU A 1 83 ? 10.776 0.836 -31.101 1.00 85.44 83 GLU A O 1
ATOM 651 N N . ARG A 1 84 ? 9.075 0.519 -29.666 1.00 82.19 84 ARG A N 1
ATOM 652 C CA . ARG A 1 84 ? 8.854 1.938 -29.344 1.00 82.19 84 ARG A CA 1
ATOM 653 C C . ARG A 1 84 ? 9.718 2.453 -28.201 1.00 82.19 84 ARG A C 1
ATOM 655 O O . ARG A 1 84 ? 9.554 3.608 -27.804 1.00 82.19 84 ARG A O 1
ATOM 662 N N . ARG A 1 85 ? 10.604 1.624 -27.640 1.00 78.19 85 ARG A N 1
ATOM 663 C CA . ARG A 1 85 ? 11.486 2.064 -26.556 1.00 78.19 85 ARG A CA 1
ATOM 664 C C . ARG A 1 85 ? 12.361 3.216 -27.048 1.00 78.19 85 ARG A C 1
ATOM 666 O O . ARG A 1 85 ? 13.009 3.109 -28.088 1.00 78.19 85 ARG A O 1
ATOM 673 N N . GLN A 1 86 ? 12.371 4.316 -26.302 1.00 69.44 86 GLN A N 1
ATOM 674 C CA . GLN A 1 86 ? 13.253 5.435 -26.596 1.00 69.44 86 GLN A CA 1
ATOM 675 C C . GLN A 1 86 ? 14.594 5.205 -25.898 1.00 69.44 86 GLN A C 1
ATOM 677 O O . GLN A 1 86 ? 14.627 4.966 -24.695 1.00 69.44 86 GLN A O 1
ATOM 682 N N . VAL A 1 87 ? 15.685 5.270 -26.659 1.00 67.62 87 VAL A N 1
ATOM 683 C CA . VAL A 1 87 ? 17.061 5.176 -26.129 1.00 67.62 87 VAL A CA 1
ATOM 684 C C . VAL A 1 87 ? 17.685 6.554 -25.897 1.00 67.62 87 VAL A C 1
ATOM 686 O O . VAL A 1 87 ? 18.737 6.673 -25.278 1.00 67.62 87 VAL A O 1
ATOM 689 N N . ASP A 1 88 ? 17.041 7.606 -26.405 1.00 74.75 88 ASP A N 1
ATOM 690 C CA . ASP A 1 88 ? 17.409 8.991 -26.131 1.00 74.75 88 ASP A CA 1
ATOM 691 C C . ASP A 1 88 ? 16.911 9.407 -24.737 1.00 74.75 88 ASP A C 1
ATOM 693 O O . ASP A 1 88 ? 15.719 9.663 -24.530 1.00 74.75 88 ASP A O 1
ATOM 697 N N . ALA A 1 89 ? 17.848 9.491 -23.793 1.00 68.25 89 ALA A N 1
ATOM 698 C CA . ALA A 1 89 ? 17.587 9.865 -22.408 1.00 68.25 89 ALA A CA 1
ATOM 699 C C . ALA A 1 89 ? 17.010 11.288 -22.251 1.00 68.25 89 ALA A C 1
ATOM 701 O O . ALA A 1 89 ? 16.242 11.535 -21.319 1.00 68.25 89 ALA A O 1
ATOM 702 N N . GLU A 1 90 ? 17.324 12.229 -23.151 1.00 73.50 90 GLU A N 1
ATOM 703 C CA . GLU A 1 90 ? 16.784 13.594 -23.096 1.00 73.50 90 GLU A CA 1
ATOM 704 C C . GLU A 1 90 ? 15.294 13.594 -23.466 1.00 73.50 90 GLU A C 1
ATOM 706 O O . GLU A 1 90 ? 14.461 14.192 -22.773 1.00 73.50 90 GLU A O 1
ATOM 711 N N . LEU A 1 91 ? 14.934 12.866 -24.526 1.00 71.44 91 LEU A N 1
ATOM 712 C CA . LEU A 1 91 ? 13.539 12.706 -24.941 1.00 71.44 91 LEU A CA 1
ATOM 713 C C . LEU A 1 91 ? 12.730 11.890 -23.925 1.00 71.44 91 LEU A C 1
ATOM 715 O O . LEU A 1 91 ? 11.599 12.270 -23.608 1.00 71.44 91 LEU A O 1
ATOM 719 N N . GLY A 1 92 ? 13.312 10.816 -23.386 1.00 67.44 92 GLY A N 1
ATOM 720 C CA . GLY A 1 92 ? 12.708 10.002 -22.331 1.00 67.44 92 GLY A CA 1
ATOM 721 C C . GLY A 1 92 ? 12.467 10.787 -21.038 1.00 67.44 92 GLY A C 1
ATOM 722 O O . GLY A 1 92 ? 11.387 10.714 -20.449 1.00 67.44 92 GLY A O 1
ATOM 723 N N . GLY A 1 93 ? 13.413 11.647 -20.652 1.00 66.81 93 GLY A N 1
ATOM 724 C CA . GLY A 1 93 ? 13.255 12.608 -19.559 1.00 66.81 93 GLY A CA 1
ATOM 725 C C . GLY A 1 93 ? 12.105 13.583 -19.760 1.00 66.81 93 GLY A C 1
ATOM 726 O O . GLY A 1 93 ? 11.252 13.741 -18.888 1.00 66.81 93 GLY A O 1
ATOM 727 N N . LYS A 1 94 ? 12.064 14.225 -20.927 1.00 70.25 94 LYS A N 1
ATOM 728 C CA . LYS A 1 94 ? 11.153 15.340 -21.194 1.00 70.25 94 LYS A CA 1
ATOM 729 C C . LYS A 1 94 ? 9.706 14.925 -21.455 1.00 70.25 94 LYS A C 1
ATOM 731 O O . LYS A 1 94 ? 8.795 15.660 -21.082 1.00 70.25 94 LYS A O 1
ATOM 736 N N . TYR A 1 95 ? 9.492 13.800 -22.132 1.00 68.31 95 TYR A N 1
ATOM 737 C CA . TYR A 1 95 ? 8.164 13.407 -22.623 1.00 68.31 95 TYR A CA 1
ATOM 738 C C . TYR A 1 95 ? 7.619 12.136 -21.984 1.00 68.31 95 TYR A C 1
ATOM 740 O O . TYR A 1 95 ? 6.425 11.871 -22.107 1.00 68.31 95 TYR A O 1
ATOM 748 N N . ALA A 1 96 ? 8.472 11.370 -21.308 1.00 63.94 96 ALA A N 1
ATOM 749 C CA . ALA A 1 96 ? 8.115 10.075 -20.753 1.00 63.94 96 ALA A CA 1
ATOM 750 C C . ALA A 1 96 ? 8.531 9.923 -19.280 1.00 63.94 96 ALA A C 1
ATOM 752 O O . ALA A 1 96 ? 8.604 8.814 -18.777 1.00 63.94 96 ALA A O 1
ATOM 753 N N . GLY A 1 97 ? 8.792 11.026 -18.568 1.00 63.22 97 GLY A N 1
ATOM 754 C CA . GLY A 1 97 ? 8.984 10.987 -17.116 1.00 63.22 97 GLY A CA 1
ATOM 755 C C . GLY A 1 97 ? 10.294 10.345 -16.652 1.00 63.22 97 GLY A C 1
ATOM 756 O O . GLY A 1 97 ? 10.311 9.746 -15.584 1.00 63.22 97 GLY A O 1
ATOM 757 N N . LEU A 1 98 ? 11.392 10.515 -17.403 1.00 57.34 98 LEU A N 1
ATOM 758 C CA . LEU A 1 98 ? 12.724 9.942 -17.108 1.00 57.34 98 LEU A CA 1
ATOM 759 C C . LEU A 1 98 ? 12.843 8.448 -17.422 1.00 57.34 98 LEU A C 1
ATOM 761 O O . LEU A 1 98 ? 13.592 7.730 -16.767 1.00 57.34 98 LEU A O 1
ATOM 765 N N . MET A 1 99 ? 12.168 8.007 -18.483 1.00 61.50 99 MET A N 1
ATOM 766 C CA . MET A 1 99 ? 12.411 6.704 -19.096 1.00 61.50 99 MET A CA 1
ATOM 767 C C . MET A 1 99 ? 13.776 6.680 -19.781 1.00 61.50 99 MET A C 1
ATOM 769 O O . MET A 1 99 ? 13.978 7.350 -20.792 1.00 61.50 99 MET A O 1
ATOM 773 N N . SER A 1 100 ? 14.691 5.864 -19.279 1.00 53.97 100 SER A N 1
ATOM 774 C CA . SER A 1 100 ? 15.809 5.378 -20.078 1.00 53.97 100 SER A CA 1
ATOM 775 C C . SER A 1 100 ? 15.946 3.893 -19.796 1.00 53.97 100 SER A C 1
ATOM 777 O O . SER A 1 100 ? 16.265 3.504 -18.676 1.00 53.97 100 SER A O 1
ATOM 779 N N . PHE A 1 101 ? 15.669 3.057 -20.798 1.00 58.97 101 PHE A N 1
ATOM 780 C CA . PHE A 1 101 ? 16.181 1.694 -20.754 1.00 58.97 101 PHE A CA 1
ATOM 781 C C . PHE A 1 101 ? 17.686 1.814 -20.948 1.00 58.97 101 PHE A C 1
ATOM 783 O O . PHE A 1 101 ? 18.130 2.259 -22.011 1.00 58.97 101 PHE A O 1
ATOM 790 N N . GLU A 1 102 ? 18.472 1.434 -19.944 1.00 61.03 102 GLU A N 1
ATOM 791 C CA . GLU A 1 102 ? 19.882 1.170 -20.197 1.00 61.03 102 GLU A CA 1
ATOM 792 C C . GLU A 1 102 ? 19.967 0.112 -21.316 1.00 61.03 102 GLU A C 1
ATOM 794 O O . GLU A 1 102 ? 19.168 -0.832 -21.314 1.00 61.03 102 GLU A O 1
ATOM 799 N N . PRO A 1 103 ? 20.880 0.245 -22.299 1.00 60.28 103 PRO A N 1
ATOM 800 C CA . PRO A 1 103 ? 20.931 -0.641 -23.467 1.00 60.28 103 PRO A CA 1
ATOM 801 C C . PRO A 1 103 ? 20.957 -2.138 -23.122 1.00 60.28 103 PRO A C 1
ATOM 803 O O . PRO A 1 103 ? 20.457 -2.959 -23.894 1.00 60.28 103 PRO A O 1
ATOM 806 N N . ASP A 1 104 ? 21.503 -2.465 -21.950 1.00 63.31 104 ASP A N 1
ATOM 807 C CA . ASP A 1 104 ? 21.707 -3.824 -21.458 1.00 63.31 104 ASP A CA 1
ATOM 808 C C . ASP A 1 104 ? 20.587 -4.307 -20.505 1.00 63.31 104 ASP A C 1
ATOM 810 O O . ASP A 1 104 ? 20.538 -5.484 -20.143 1.00 63.31 104 ASP A O 1
ATOM 814 N N . GLU A 1 105 ? 19.642 -3.442 -20.120 1.00 70.94 105 GLU A N 1
ATOM 815 C CA . GLU A 1 105 ? 18.534 -3.759 -19.207 1.00 70.94 105 GLU A CA 1
ATOM 816 C C . GLU A 1 105 ? 17.243 -4.093 -19.959 1.00 70.94 105 GLU A C 1
ATOM 818 O O . GLU A 1 105 ? 16.213 -3.424 -19.864 1.00 70.94 105 GLU A O 1
ATOM 823 N N . ILE A 1 106 ? 17.295 -5.175 -20.733 1.00 78.81 106 ILE A N 1
ATOM 824 C CA . ILE A 1 106 ? 16.156 -5.607 -21.542 1.00 78.81 106 ILE A CA 1
ATOM 825 C C . ILE A 1 106 ? 15.080 -6.224 -20.636 1.00 78.81 106 ILE A C 1
ATOM 827 O O . ILE A 1 106 ? 15.317 -7.226 -19.954 1.00 78.81 106 ILE A O 1
ATOM 831 N N . ALA A 1 107 ? 13.888 -5.624 -20.649 1.00 89.19 107 ALA A N 1
ATOM 832 C CA . ALA A 1 107 ? 12.686 -6.198 -20.056 1.00 89.19 107 ALA A CA 1
ATOM 833 C C . ALA A 1 107 ? 12.333 -7.529 -20.737 1.00 89.19 107 ALA A C 1
ATOM 835 O O . ALA A 1 107 ? 12.409 -7.649 -21.962 1.00 89.19 107 ALA A O 1
ATOM 836 N N . SER A 1 108 ? 11.927 -8.528 -19.957 1.00 92.62 108 SER A N 1
ATOM 837 C CA . SER A 1 108 ? 11.500 -9.815 -20.503 1.00 92.62 108 SER A CA 1
ATOM 838 C C . SER A 1 108 ? 10.327 -10.390 -19.730 1.00 92.62 108 SER A C 1
ATOM 840 O O . SER A 1 108 ? 10.119 -10.110 -18.548 1.00 92.62 108 SER A O 1
ATOM 842 N N . ARG A 1 109 ? 9.556 -11.238 -20.409 1.00 95.19 109 ARG A N 1
ATOM 843 C CA . ARG A 1 109 ? 8.423 -11.921 -19.793 1.00 95.19 109 ARG A CA 1
ATOM 844 C C . ARG A 1 109 ? 8.878 -12.862 -18.684 1.00 95.19 109 ARG A C 1
ATOM 846 O O . ARG A 1 109 ? 8.280 -12.879 -17.621 1.00 95.19 109 ARG A O 1
ATOM 853 N N . GLU A 1 110 ? 9.963 -13.593 -18.907 1.00 95.12 110 GLU A N 1
ATOM 854 C CA . GLU A 1 110 ? 10.517 -14.550 -17.947 1.00 95.12 110 GLU A CA 1
ATOM 855 C C . GLU A 1 110 ? 10.959 -13.849 -16.657 1.00 95.12 110 GLU A C 1
ATOM 857 O O . GLU A 1 110 ? 10.735 -14.355 -15.557 1.00 95.12 110 GLU A O 1
ATOM 862 N N . PHE A 1 111 ? 11.555 -12.657 -16.781 1.00 93.69 111 PHE A N 1
ATOM 863 C CA . PHE A 1 111 ? 11.921 -11.834 -15.632 1.00 93.69 111 PHE A CA 1
ATOM 864 C C . PHE A 1 111 ? 10.675 -11.364 -14.869 1.00 93.69 111 PHE A C 1
ATOM 866 O O . PHE A 1 111 ? 10.616 -11.469 -13.644 1.00 93.69 111 PHE A O 1
ATOM 873 N N . GLY A 1 112 ? 9.643 -10.918 -15.588 1.00 95.25 112 GLY A N 1
ATOM 874 C CA . GLY A 1 112 ? 8.364 -10.529 -14.997 1.00 95.25 112 GLY A CA 1
ATOM 875 C C . GLY A 1 112 ? 7.635 -11.670 -14.286 1.00 95.25 112 GLY A C 1
ATOM 876 O O . GLY A 1 112 ? 7.113 -11.469 -13.191 1.00 95.25 112 GLY A O 1
ATOM 877 N N . GLU A 1 113 ? 7.652 -12.876 -14.854 1.00 96.38 113 GLU A N 1
ATOM 878 C CA . GLU A 1 113 ? 7.037 -14.070 -14.269 1.00 96.38 113 GLU A CA 1
ATOM 879 C C . GLU A 1 113 ? 7.668 -14.415 -12.915 1.00 96.38 113 GLU A C 1
ATOM 881 O O . GLU A 1 113 ? 6.944 -14.706 -11.956 1.00 96.38 113 GLU A O 1
ATOM 886 N N . ALA A 1 114 ? 8.999 -14.326 -12.811 1.00 94.00 114 ALA A N 1
ATOM 887 C CA . ALA A 1 114 ? 9.713 -14.521 -11.552 1.00 94.00 114 ALA A CA 1
ATOM 888 C C . ALA A 1 114 ? 9.306 -13.473 -10.503 1.00 94.00 114 ALA A C 1
ATOM 890 O O . ALA A 1 114 ? 8.969 -13.831 -9.371 1.00 94.00 114 ALA A O 1
ATOM 891 N N . MET A 1 115 ? 9.261 -12.194 -10.889 1.00 94.19 115 MET A N 1
ATOM 892 C CA . MET A 1 115 ? 8.897 -11.104 -9.980 1.00 94.19 115 MET A CA 1
ATOM 893 C C . MET A 1 115 ? 7.461 -11.220 -9.471 1.00 94.19 115 MET A C 1
ATOM 895 O O . MET A 1 115 ? 7.248 -11.216 -8.259 1.00 94.19 115 MET A O 1
ATOM 899 N N . VAL A 1 116 ? 6.489 -11.377 -10.378 1.00 95.50 116 VAL A N 1
ATOM 900 C CA . VAL A 1 116 ? 5.062 -11.487 -10.035 1.00 95.50 116 VAL A CA 1
ATOM 901 C C . VAL A 1 116 ? 4.820 -12.699 -9.138 1.00 95.50 116 VAL A C 1
ATOM 903 O O . VAL A 1 116 ? 4.106 -12.602 -8.139 1.00 95.50 116 VAL A O 1
ATOM 906 N N . SER A 1 117 ? 5.455 -13.835 -9.439 1.00 95.69 117 SER A N 1
ATOM 907 C CA . SER A 1 117 ? 5.347 -15.036 -8.603 1.00 95.69 117 SER A CA 1
ATOM 908 C C . SER A 1 117 ? 5.907 -14.806 -7.196 1.00 95.69 117 SER A C 1
ATOM 910 O O . SER A 1 117 ? 5.282 -15.215 -6.215 1.00 95.69 117 SER A O 1
ATOM 912 N N . GLY A 1 118 ? 7.047 -14.114 -7.084 1.00 95.62 118 GLY A N 1
ATOM 913 C CA . GLY A 1 118 ? 7.642 -13.725 -5.803 1.00 95.62 118 GLY A CA 1
ATOM 914 C C . GLY A 1 118 ? 6.728 -12.811 -4.983 1.00 95.62 118 GLY A C 1
ATOM 915 O O . GLY A 1 118 ? 6.448 -13.110 -3.822 1.00 95.62 118 GLY A O 1
ATOM 916 N N . GLN A 1 119 ? 6.172 -11.769 -5.610 1.00 96.31 119 GLN A N 1
ATOM 917 C CA . GLN A 1 119 ? 5.237 -10.835 -4.969 1.00 96.31 119 GLN A CA 1
ATOM 918 C C . GLN A 1 119 ? 3.982 -11.553 -4.451 1.00 96.31 119 GLN A C 1
ATOM 920 O O . GLN A 1 119 ? 3.557 -11.335 -3.316 1.00 96.31 119 GLN A O 1
ATOM 925 N N . VAL A 1 120 ? 3.403 -12.462 -5.246 1.00 96.75 120 VAL A N 1
ATOM 926 C CA . VAL A 1 120 ? 2.249 -13.277 -4.828 1.00 96.75 120 VAL A CA 1
ATOM 927 C C . VAL A 1 120 ? 2.598 -14.175 -3.640 1.00 96.75 120 VAL A C 1
ATOM 929 O O . VAL A 1 120 ? 1.812 -14.278 -2.693 1.00 96.75 120 VAL A O 1
ATOM 932 N N . ALA A 1 121 ? 3.778 -14.800 -3.650 1.00 97.06 121 ALA A N 1
ATOM 933 C CA . ALA A 1 121 ? 4.235 -15.638 -2.547 1.00 97.06 121 ALA A CA 1
ATOM 934 C C . ALA A 1 121 ? 4.457 -14.832 -1.252 1.00 97.06 121 ALA A C 1
ATOM 936 O O . ALA A 1 121 ? 4.050 -15.283 -0.177 1.00 97.06 121 ALA A O 1
ATOM 937 N N . GLU A 1 122 ? 5.054 -13.639 -1.334 1.00 97.69 122 GLU A N 1
ATOM 938 C CA . GLU A 1 122 ? 5.225 -12.732 -0.189 1.00 97.69 122 GLU A CA 1
ATOM 939 C C . GLU A 1 122 ? 3.875 -12.266 0.366 1.00 97.69 122 GLU A C 1
ATOM 941 O O . GLU A 1 122 ? 3.651 -12.359 1.572 1.00 97.69 122 GLU A O 1
ATOM 946 N N . MET A 1 123 ? 2.925 -11.867 -0.488 1.00 97.88 123 MET A N 1
ATOM 947 C CA . MET A 1 123 ? 1.568 -11.526 -0.038 1.00 97.88 123 MET A CA 1
ATOM 948 C C . MET A 1 123 ? 0.898 -12.693 0.693 1.00 97.88 123 MET A C 1
ATOM 950 O O . MET A 1 123 ? 0.223 -12.484 1.703 1.00 97.88 123 MET A O 1
ATOM 954 N N . GLY A 1 124 ? 1.107 -13.927 0.223 1.00 98.12 124 GLY A N 1
ATOM 955 C CA . GLY A 1 124 ? 0.647 -15.138 0.900 1.00 98.12 124 GLY A CA 1
ATOM 956 C C . GLY A 1 124 ? 1.206 -15.263 2.320 1.00 98.12 124 GLY A C 1
ATOM 957 O O . GLY A 1 124 ? 0.429 -15.438 3.263 1.00 98.12 124 GLY A O 1
ATOM 958 N N . ARG A 1 125 ? 2.527 -15.095 2.477 1.00 98.12 125 ARG A N 1
ATOM 959 C CA . ARG A 1 125 ? 3.217 -15.119 3.780 1.00 98.12 125 ARG A CA 1
ATOM 960 C C . ARG A 1 125 ? 2.745 -13.994 4.698 1.00 98.12 125 ARG A C 1
ATOM 962 O O . ARG A 1 125 ? 2.411 -14.248 5.854 1.00 98.12 125 ARG A O 1
ATOM 969 N N . LYS A 1 126 ? 2.639 -12.770 4.179 1.00 98.31 126 LYS A N 1
ATOM 970 C CA . LYS A 1 126 ? 2.169 -11.610 4.942 1.00 98.31 126 LYS A CA 1
ATOM 971 C C . LYS A 1 126 ? 0.730 -11.788 5.419 1.00 98.31 126 LYS A C 1
ATOM 973 O O . LYS A 1 126 ? 0.415 -11.470 6.560 1.00 98.31 126 LYS A O 1
ATOM 978 N N . LYS A 1 127 ? -0.144 -12.355 4.583 1.00 98.25 127 LYS A N 1
ATOM 979 C CA . LYS A 1 127 ? -1.517 -12.704 4.969 1.00 98.25 127 LYS A CA 1
ATOM 980 C C . LYS A 1 127 ? -1.528 -13.691 6.143 1.00 98.25 127 LYS A C 1
ATOM 982 O O . LYS A 1 127 ? -2.305 -13.487 7.071 1.00 98.25 127 LYS A O 1
ATOM 987 N N . ASP A 1 128 ? -0.684 -14.723 6.132 1.00 98.69 128 ASP A N 1
ATOM 988 C CA . ASP A 1 128 ? -0.604 -15.682 7.246 1.00 98.69 128 ASP A CA 1
ATOM 989 C C . ASP A 1 128 ? -0.119 -15.015 8.546 1.00 98.69 128 ASP A C 1
ATOM 991 O O . ASP A 1 128 ? -0.709 -15.234 9.603 1.00 98.69 128 ASP A O 1
ATOM 995 N N . GLU A 1 129 ? 0.887 -14.141 8.466 1.00 98.62 129 GLU A N 1
ATOM 996 C CA . GLU A 1 129 ? 1.387 -13.355 9.604 1.00 98.62 129 GLU A CA 1
ATOM 997 C C . GLU A 1 129 ? 0.302 -12.449 10.208 1.00 98.62 129 GLU A C 1
ATOM 999 O O . GLU A 1 129 ? 0.072 -12.465 11.418 1.00 98.62 129 G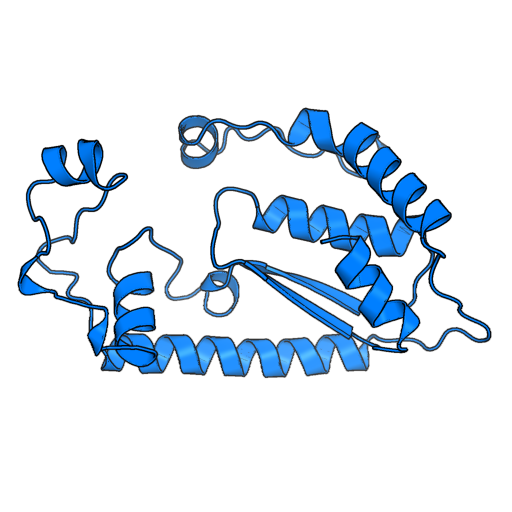LU A O 1
ATOM 1004 N N . LEU A 1 130 ? -0.406 -11.687 9.369 1.00 98.62 130 LEU A N 1
ATOM 1005 C CA . LEU A 1 130 ? -1.476 -10.798 9.822 1.00 98.62 130 LEU A CA 1
ATOM 1006 C C . LEU A 1 130 ? -2.611 -11.591 10.478 1.00 98.62 130 LEU A C 1
ATOM 1008 O O . LEU A 1 130 ? -3.096 -11.217 11.540 1.00 98.62 130 LEU A O 1
ATOM 1012 N N . LEU A 1 131 ? -3.020 -12.716 9.887 1.00 98.62 131 LEU A N 1
ATOM 1013 C CA . LEU A 1 131 ? -4.068 -13.558 10.466 1.00 98.62 131 LEU A CA 1
ATOM 1014 C C . LEU A 1 131 ? -3.647 -14.192 11.797 1.00 98.62 131 LEU A C 1
ATOM 1016 O O . LEU A 1 131 ? -4.492 -14.326 12.680 1.00 98.62 131 LEU A O 1
ATOM 1020 N N . ALA A 1 132 ? -2.372 -14.552 11.959 1.00 98.50 132 ALA A N 1
ATOM 1021 C CA . ALA A 1 132 ? -1.844 -15.076 13.218 1.00 98.50 132 ALA A CA 1
ATOM 1022 C C . ALA A 1 132 ? -1.827 -14.021 14.340 1.00 98.50 132 ALA A C 1
ATOM 1024 O O . ALA A 1 132 ? -1.997 -14.366 15.509 1.00 98.50 132 ALA A O 1
ATOM 1025 N N . ASN A 1 133 ? -1.652 -12.745 13.988 1.00 98.12 133 ASN A N 1
ATOM 1026 C CA . ASN A 1 133 ? -1.615 -11.630 14.937 1.00 98.12 133 ASN A CA 1
ATOM 1027 C C . ASN A 1 133 ? -2.997 -11.046 15.267 1.00 98.12 133 ASN A C 1
ATOM 1029 O O . ASN A 1 133 ? -3.131 -10.308 16.246 1.00 98.12 133 ASN A O 1
ATOM 1033 N N . TYR A 1 134 ? -4.028 -11.374 14.483 1.00 98.50 134 TYR A N 1
ATOM 1034 C CA . TYR A 1 134 ? -5.389 -10.909 14.731 1.00 98.50 134 TYR A CA 1
ATOM 1035 C C . TYR A 1 134 ? -5.916 -11.420 16.075 1.00 98.50 134 TYR A C 1
ATOM 1037 O O . TYR A 1 134 ? -5.936 -12.623 16.347 1.00 98.50 134 TYR A O 1
ATOM 1045 N N . LYS A 1 135 ? -6.413 -10.494 16.896 1.00 97.31 135 LYS A N 1
ATOM 1046 C CA . LYS A 1 135 ? -7.093 -10.799 18.155 1.00 97.31 135 LYS A CA 1
ATOM 1047 C C . LYS A 1 135 ? -8.532 -10.344 18.044 1.00 97.31 135 LYS A C 1
ATOM 1049 O O . LYS A 1 135 ? -8.797 -9.170 17.806 1.00 97.31 135 LYS A O 1
ATOM 1054 N N . GLU A 1 136 ? -9.445 -11.292 18.201 1.00 95.56 136 GLU A N 1
ATOM 1055 C CA . GLU A 1 136 ? -10.865 -10.982 18.219 1.00 95.56 136 GLU A CA 1
ATOM 1056 C C . GLU A 1 136 ? -11.176 -10.059 19.398 1.00 95.56 136 GLU A C 1
ATOM 1058 O O . GLU A 1 136 ? -10.696 -10.263 20.515 1.00 95.56 136 GLU A O 1
ATOM 1063 N N . GLN A 1 137 ? -11.967 -9.030 19.120 1.00 95.88 137 GLN A N 1
ATOM 1064 C CA . GLN A 1 137 ? -12.461 -8.099 20.116 1.00 95.88 137 GLN A CA 1
ATOM 1065 C C . GLN A 1 137 ? -13.974 -8.256 20.185 1.00 95.88 137 GLN A C 1
ATOM 1067 O O . GLN A 1 137 ? -14.682 -7.997 19.209 1.00 95.88 137 GLN A O 1
ATOM 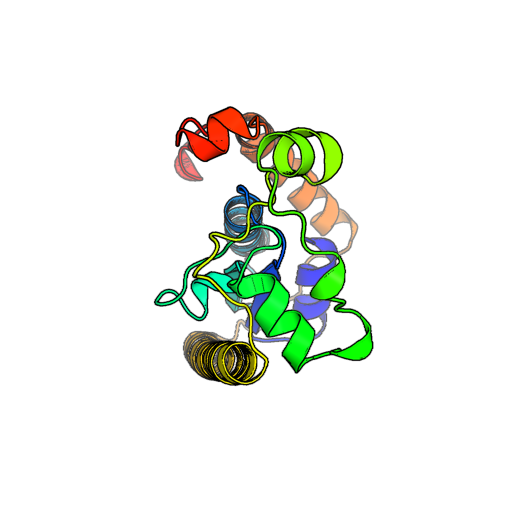1072 N N . GLU A 1 138 ? -14.450 -8.711 21.341 1.00 92.75 138 GLU A N 1
ATOM 1073 C CA . GLU A 1 138 ? -15.874 -8.891 21.596 1.00 92.75 138 GLU A CA 1
ATOM 1074 C C . GLU A 1 138 ? -16.610 -7.554 21.434 1.00 92.75 138 GLU A C 1
ATOM 1076 O O . GLU A 1 138 ? -16.082 -6.489 21.763 1.00 92.75 138 GLU A O 1
ATOM 1081 N N . ASP A 1 139 ? -17.806 -7.614 20.849 1.00 93.75 139 ASP A N 1
ATOM 1082 C CA . ASP A 1 139 ? -18.657 -6.456 20.558 1.00 93.75 139 ASP A CA 1
ATOM 1083 C C . ASP A 1 139 ? -18.028 -5.357 19.683 1.00 93.75 139 ASP A C 1
ATOM 1085 O O . ASP A 1 139 ? -18.576 -4.254 19.585 1.00 93.75 139 ASP A O 1
ATOM 1089 N N . TRP A 1 140 ? -16.925 -5.644 18.979 1.00 96.44 140 TRP A N 1
ATOM 1090 C CA . TRP A 1 140 ? -16.347 -4.694 18.033 1.00 96.44 140 TRP A CA 1
ATOM 1091 C C . TRP A 1 140 ? -17.359 -4.275 16.958 1.00 96.44 140 TRP A C 1
ATOM 1093 O O . TRP A 1 140 ? -18.034 -5.096 16.322 1.00 96.44 140 TRP A O 1
ATOM 1103 N N . ARG A 1 141 ? -17.427 -2.962 16.719 1.00 96.62 141 ARG A N 1
ATOM 1104 C CA . ARG A 1 141 ? -18.196 -2.346 15.639 1.00 96.62 141 ARG A CA 1
ATOM 1105 C C . ARG A 1 141 ? -17.322 -1.321 14.939 1.00 96.62 141 ARG A C 1
ATOM 1107 O O . ARG A 1 141 ? -16.912 -0.338 15.548 1.00 96.62 141 ARG A O 1
ATOM 1114 N N . ALA A 1 142 ? -17.105 -1.527 13.644 1.00 97.69 142 ALA A N 1
ATOM 1115 C CA . ALA A 1 142 ? -16.433 -0.538 12.816 1.00 97.69 142 ALA A CA 1
ATOM 1116 C C . ALA A 1 142 ? -17.159 0.823 12.878 1.00 97.69 142 ALA A C 1
ATOM 1118 O O . ALA A 1 142 ? -18.398 0.839 12.922 1.00 97.69 142 ALA A O 1
ATOM 1119 N N . PRO A 1 143 ? -16.421 1.951 12.811 1.00 97.94 143 PRO A N 1
ATOM 1120 C CA . PRO A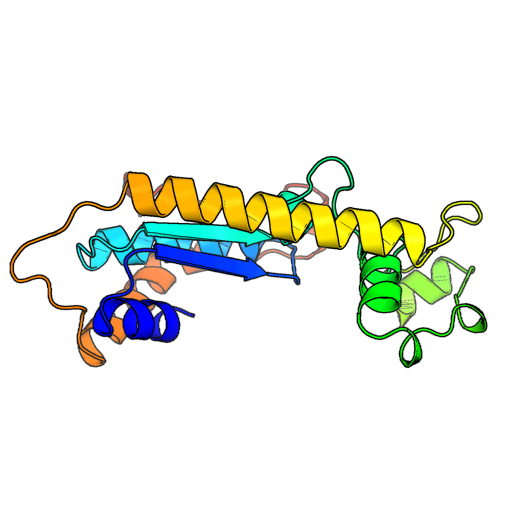 1 143 ? -16.996 3.293 12.760 1.00 97.94 143 PRO A CA 1
ATOM 1121 C C . PRO A 1 143 ? -18.119 3.412 11.725 1.00 97.94 143 PRO A C 1
ATOM 1123 O O . PRO A 1 143 ? -18.081 2.769 10.673 1.00 97.94 143 PRO A O 1
ATOM 1126 N N . ASP A 1 144 ? -19.125 4.246 11.971 1.00 97.88 144 ASP A N 1
ATOM 1127 C CA . ASP A 1 144 ? -20.064 4.633 10.915 1.00 97.88 144 ASP A CA 1
ATOM 1128 C C . ASP A 1 144 ? -19.413 5.623 9.926 1.00 97.88 144 ASP A C 1
ATOM 1130 O O . ASP A 1 144 ? -18.225 5.940 10.029 1.00 97.88 144 ASP A O 1
ATOM 1134 N N . GLN A 1 145 ? -20.160 6.084 8.920 1.00 97.56 145 GLN A N 1
ATOM 1135 C CA . GLN A 1 145 ? -19.608 6.992 7.907 1.00 97.56 145 GLN A CA 1
ATOM 1136 C C . GLN A 1 145 ? -19.225 8.363 8.481 1.00 97.56 145 GLN A C 1
ATOM 1138 O O . GLN A 1 145 ? -18.201 8.906 8.076 1.00 97.56 145 GLN A O 1
ATOM 1143 N N . ASN A 1 146 ? -19.983 8.893 9.446 1.00 98.12 146 ASN A N 1
ATOM 1144 C CA . ASN A 1 146 ? -19.685 10.192 10.053 1.00 98.12 146 ASN A CA 1
ATOM 1145 C C . ASN A 1 146 ? -18.401 10.108 10.876 1.00 98.12 146 ASN A C 1
ATOM 1147 O O . ASN A 1 146 ? -17.493 10.916 10.701 1.00 98.12 146 ASN A O 1
ATOM 1151 N N . ARG A 1 147 ? -18.274 9.068 11.706 1.00 98.00 147 ARG A N 1
ATOM 1152 C CA . ARG A 1 147 ? -17.059 8.835 12.485 1.00 98.00 147 ARG A CA 1
ATOM 1153 C C . ARG A 1 147 ? -15.855 8.537 11.589 1.00 98.00 147 ARG A C 1
ATOM 1155 O O . ARG A 1 147 ? -14.746 8.946 11.910 1.00 98.00 147 ARG A O 1
ATOM 1162 N N . THR A 1 148 ? -16.057 7.855 10.461 1.00 98.38 148 THR A N 1
ATOM 1163 C CA . THR A 1 148 ? -14.992 7.638 9.464 1.00 98.38 148 THR A CA 1
ATOM 1164 C C . THR A 1 148 ? -14.490 8.962 8.894 1.00 98.38 148 THR A C 1
ATOM 1166 O O . THR A 1 148 ? -13.282 9.147 8.778 1.00 98.38 148 THR A O 1
ATOM 1169 N N . GLU A 1 149 ? -15.397 9.888 8.581 1.00 98.12 149 GLU A N 1
ATOM 1170 C CA . GLU A 1 149 ? -15.032 11.218 8.089 1.00 98.12 149 GLU A CA 1
ATOM 1171 C C . GLU A 1 149 ? -14.276 12.025 9.152 1.00 98.12 149 GLU A C 1
ATOM 1173 O O . GLU A 1 149 ? -13.256 12.633 8.851 1.00 98.12 149 GLU A O 1
ATOM 1178 N N . GLU A 1 150 ? -14.700 11.976 10.417 1.00 98.25 150 GLU A N 1
ATOM 1179 C CA . GLU A 1 150 ? -13.967 12.618 11.517 1.00 98.25 150 GLU A CA 1
ATOM 1180 C C . GLU A 1 150 ? -12.531 12.090 11.643 1.00 98.25 150 GLU A C 1
ATOM 1182 O O . GLU A 1 150 ? -11.591 12.874 11.794 1.00 98.25 150 GLU A O 1
ATOM 1187 N N . ILE A 1 151 ? -12.351 10.766 11.559 1.00 98.12 151 ILE A N 1
ATOM 1188 C CA . ILE A 1 151 ? -11.024 10.137 11.575 1.00 98.12 151 ILE A CA 1
ATOM 1189 C C . ILE A 1 151 ? -10.214 10.608 10.360 1.00 98.12 151 ILE A C 1
ATOM 1191 O O . ILE A 1 151 ? -9.049 10.967 10.509 1.00 98.12 151 ILE A O 1
ATOM 1195 N N . TRP A 1 152 ? -10.819 10.668 9.174 1.00 97.69 152 TRP A N 1
ATOM 1196 C CA . TRP A 1 152 ? -10.146 11.115 7.955 1.00 97.69 152 TRP A CA 1
ATOM 1197 C C . TRP A 1 152 ? -9.687 12.574 8.018 1.00 97.69 152 TRP A C 1
ATOM 1199 O O . TRP A 1 152 ? -8.539 12.880 7.690 1.00 97.69 152 TRP A O 1
ATOM 1209 N N . GLN A 1 153 ? -10.549 13.472 8.486 1.00 97.69 153 GLN A N 1
ATOM 1210 C CA . GLN A 1 153 ? -10.208 14.882 8.660 1.00 97.69 153 GLN A CA 1
ATOM 1211 C C . GLN A 1 153 ? -9.117 15.060 9.721 1.00 97.69 153 GLN A C 1
ATOM 1213 O O . GLN A 1 153 ? -8.173 15.826 9.521 1.00 97.69 153 GLN A O 1
ATOM 1218 N N . SER A 1 154 ? -9.194 14.316 10.829 1.00 97.38 154 SER A N 1
ATOM 1219 C CA . SER A 1 154 ? -8.168 14.364 11.874 1.00 97.38 154 SER A CA 1
ATOM 1220 C C . SER A 1 154 ? -6.821 13.813 11.395 1.00 97.38 154 SER A C 1
ATOM 1222 O O . SER A 1 154 ? -5.781 14.397 11.704 1.00 97.38 154 SER A O 1
ATOM 1224 N N . PHE A 1 155 ? -6.832 12.756 10.579 1.00 96.94 155 PHE A N 1
ATOM 1225 C CA . PHE A 1 155 ? -5.642 12.237 9.910 1.00 96.94 155 PHE A CA 1
ATOM 1226 C C . PHE A 1 155 ? -4.967 13.322 9.065 1.00 96.94 155 PHE A C 1
ATOM 1228 O O . PHE A 1 155 ? -3.783 13.592 9.257 1.00 96.94 155 PHE A O 1
ATOM 1235 N N . TRP A 1 156 ? -5.707 14.003 8.184 1.00 95.38 156 TRP A N 1
ATOM 1236 C CA . TRP A 1 156 ? -5.132 15.055 7.337 1.00 95.38 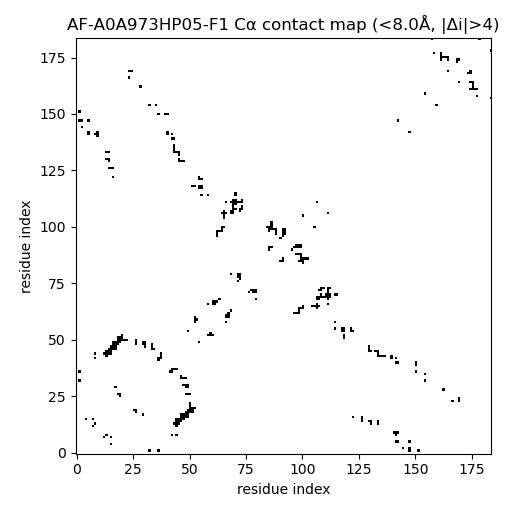156 TRP A CA 1
ATOM 1237 C C . TRP A 1 156 ? -4.663 16.275 8.106 1.00 95.38 156 TRP A C 1
ATOM 1239 O O . TRP A 1 156 ? -3.630 16.840 7.757 1.00 95.38 156 TRP A O 1
ATOM 1249 N N . ALA A 1 157 ? -5.370 16.664 9.164 1.00 95.56 157 ALA A N 1
ATOM 1250 C CA . ALA A 1 157 ? -4.923 17.756 10.019 1.00 95.56 157 ALA A CA 1
ATOM 1251 C C . ALA A 1 157 ? -3.536 17.476 10.631 1.00 95.56 157 ALA A C 1
ATOM 1253 O O . ALA A 1 157 ? -2.760 18.407 10.830 1.00 95.56 157 ALA A O 1
ATOM 1254 N N . LYS A 1 158 ? -3.217 16.201 10.899 1.00 95.44 158 LYS A N 1
ATOM 1255 C CA . LYS A 1 158 ? -1.942 15.765 11.491 1.00 95.44 158 LYS A CA 1
ATOM 1256 C C . LYS A 1 158 ? -0.865 15.456 10.454 1.00 95.44 158 LYS A C 1
ATOM 1258 O O . LYS A 1 158 ? 0.293 15.794 10.659 1.00 95.44 158 LYS A O 1
ATOM 1263 N N . VAL A 1 159 ? -1.236 14.797 9.360 1.00 94.00 159 VAL A N 1
ATOM 1264 C CA . VAL A 1 159 ? -0.294 14.262 8.364 1.00 94.00 159 VAL A CA 1
ATOM 1265 C C . VAL A 1 159 ? -0.089 15.209 7.186 1.00 94.00 159 VAL A C 1
ATOM 1267 O O . VAL A 1 159 ? 0.994 15.230 6.612 1.00 94.00 159 VAL A O 1
ATOM 1270 N N . GLY A 1 160 ? -1.080 16.039 6.854 1.00 90.94 160 GLY A N 1
ATOM 1271 C CA . GLY A 1 160 ? -1.040 16.975 5.726 1.00 90.94 160 GLY A CA 1
ATOM 1272 C C . GLY A 1 160 ? 0.218 17.851 5.654 1.00 90.94 160 GLY A C 1
ATOM 1273 O O . GLY A 1 160 ? 0.797 17.938 4.576 1.00 90.94 160 GLY A O 1
ATOM 1274 N N . PRO A 1 161 ? 0.721 18.425 6.766 1.00 89.94 161 PRO A N 1
ATOM 1275 C CA . PRO A 1 161 ? 1.967 19.202 6.753 1.00 89.94 161 PRO A CA 1
ATOM 1276 C C . PRO A 1 161 ? 3.213 18.418 6.312 1.00 89.94 161 PRO A C 1
ATOM 1278 O O . PRO A 1 161 ? 4.208 19.018 5.916 1.00 89.94 161 PRO A O 1
ATOM 1281 N N . TYR A 1 162 ? 3.162 17.087 6.383 1.00 88.88 162 TYR A N 1
ATOM 1282 C CA . TYR A 1 162 ? 4.231 16.171 5.985 1.00 88.88 162 TYR A CA 1
ATOM 1283 C C . TYR A 1 162 ? 3.941 15.505 4.632 1.00 88.88 162 TYR A C 1
ATOM 1285 O O . TYR A 1 162 ? 4.760 14.728 4.150 1.00 88.88 162 TYR A O 1
ATOM 1293 N N . ALA A 1 163 ? 2.778 15.797 4.033 1.00 82.38 163 ALA A N 1
ATOM 1294 C CA . ALA A 1 163 ? 2.292 15.153 2.820 1.00 82.38 163 ALA A CA 1
ATOM 1295 C C . ALA A 1 163 ? 2.832 15.728 1.514 1.00 82.38 163 ALA A C 1
ATOM 1297 O O . ALA A 1 163 ? 2.939 15.006 0.523 1.00 82.38 163 ALA A O 1
ATOM 1298 N N . ASP A 1 164 ? 3.213 17.001 1.527 1.00 78.69 164 ASP A N 1
ATOM 1299 C CA . ASP A 1 164 ? 3.776 17.657 0.357 1.00 78.69 164 ASP A CA 1
ATOM 1300 C C . ASP A 1 164 ? 5.275 17.368 0.232 1.00 78.69 164 ASP A C 1
ATOM 1302 O O . ASP A 1 164 ? 6.075 17.690 1.115 1.00 78.69 164 ASP A O 1
ATOM 1306 N N . CYS A 1 165 ? 5.663 16.808 -0.912 1.00 75.69 165 CYS A N 1
ATOM 1307 C CA . CYS A 1 165 ? 7.045 16.785 -1.373 1.00 75.69 165 CYS A CA 1
ATOM 1308 C C . CYS A 1 165 ? 7.089 16.932 -2.897 1.00 75.69 165 CYS A C 1
ATOM 1310 O O . CYS A 1 165 ? 6.200 16.461 -3.610 1.00 75.69 165 CYS A O 1
ATOM 1312 N N . SER A 1 166 ? 8.118 17.608 -3.411 1.00 76.44 166 SER A N 1
ATOM 1313 C CA . SER A 1 166 ? 8.398 17.556 -4.843 1.00 76.44 166 SER A CA 1
ATOM 1314 C C . SER A 1 166 ? 9.049 16.215 -5.196 1.00 76.44 166 SER A C 1
ATOM 1316 O O . SER A 1 166 ? 9.685 15.578 -4.356 1.00 76.44 166 SER A O 1
ATOM 1318 N N . TYR A 1 167 ? 8.948 15.796 -6.458 1.00 71.62 167 TYR A N 1
ATOM 1319 C CA . TYR A 1 167 ? 9.650 14.600 -6.938 1.00 71.62 167 TYR A CA 1
ATOM 1320 C C . TYR A 1 167 ? 11.174 14.686 -6.729 1.00 71.62 167 TYR A C 1
ATOM 1322 O O . TYR A 1 167 ? 11.819 13.691 -6.402 1.00 71.62 167 TYR A O 1
ATOM 1330 N N . GLU A 1 168 ? 11.748 15.886 -6.852 1.00 74.19 168 GLU A N 1
ATOM 1331 C CA . GLU A 1 168 ? 13.164 16.124 -6.560 1.00 74.19 168 GLU A CA 1
ATOM 1332 C C . GLU A 1 168 ? 13.483 15.965 -5.071 1.00 74.19 168 GLU A C 1
ATOM 1334 O O . GLU A 1 168 ? 14.515 15.392 -4.722 1.00 74.19 168 GLU A O 1
ATOM 1339 N N . ASP A 1 169 ? 12.608 16.417 -4.171 1.00 80.94 169 ASP A N 1
ATOM 1340 C CA . ASP A 1 169 ? 12.803 16.201 -2.736 1.00 80.94 169 ASP A CA 1
ATOM 1341 C C . ASP A 1 169 ? 12.712 14.716 -2.383 1.00 80.94 169 ASP A C 1
ATOM 1343 O O . ASP A 1 169 ? 13.553 14.227 -1.631 1.00 80.94 169 ASP A O 1
ATOM 1347 N N . TYR A 1 170 ? 11.765 13.981 -2.977 1.00 76.00 170 TYR A N 1
ATOM 1348 C CA . TYR A 1 170 ? 11.676 12.526 -2.839 1.00 76.00 170 TYR A CA 1
ATOM 1349 C C . TYR A 1 170 ? 12.980 11.842 -3.267 1.00 76.00 170 TYR A C 1
ATOM 1351 O O . TYR A 1 170 ? 13.599 11.129 -2.475 1.00 76.00 170 TYR A O 1
ATOM 1359 N N . LYS A 1 171 ? 13.457 12.128 -4.487 1.00 73.31 171 LYS A N 1
ATOM 1360 C CA . LYS A 1 171 ? 14.701 11.556 -5.028 1.00 73.31 171 LYS A CA 1
ATOM 1361 C C . LYS A 1 171 ? 15.925 11.831 -4.166 1.00 73.31 171 LYS A C 1
ATOM 1363 O O . LYS A 1 171 ? 16.807 10.985 -4.058 1.00 73.31 171 LYS A O 1
ATOM 1368 N N . ASN A 1 172 ? 15.985 13.014 -3.564 1.00 81.62 172 ASN A N 1
ATOM 1369 C CA . ASN A 1 172 ? 17.112 13.433 -2.741 1.00 81.62 172 ASN A CA 1
ATOM 1370 C C . ASN A 1 172 ? 16.950 13.063 -1.256 1.00 81.62 172 ASN A C 1
ATOM 1372 O O . ASN A 1 172 ? 17.764 13.500 -0.441 1.00 81.62 172 ASN A O 1
ATOM 1376 N N . GLY A 1 173 ? 15.911 12.305 -0.884 1.00 81.44 173 GLY A N 1
ATOM 1377 C CA . GLY A 1 173 ? 15.645 11.925 0.506 1.00 81.44 173 GLY A CA 1
ATOM 1378 C C . GLY A 1 173 ? 15.318 13.115 1.416 1.00 81.44 173 GLY A C 1
ATOM 1379 O O . GLY A 1 173 ? 15.582 13.068 2.613 1.00 81.44 173 GLY A O 1
ATOM 1380 N N . LYS A 1 174 ? 14.777 14.200 0.854 1.00 83.88 174 LYS A N 1
ATOM 1381 C CA . LYS A 1 174 ? 14.423 15.453 1.542 1.00 83.88 174 LYS A CA 1
ATOM 1382 C C . LYS A 1 174 ? 12.932 15.554 1.868 1.00 83.88 174 LYS A C 1
ATOM 1384 O O . LYS A 1 174 ? 12.412 16.652 2.046 1.00 83.88 174 LYS A O 1
ATOM 1389 N N . MET A 1 175 ? 12.229 14.426 1.917 1.00 83.19 175 MET A N 1
ATOM 1390 C CA . MET A 1 175 ? 10.843 14.417 2.372 1.00 83.19 175 MET A CA 1
ATOM 1391 C C . MET A 1 175 ? 10.743 14.910 3.817 1.00 83.19 175 MET A C 1
ATOM 1393 O O . MET A 1 175 ? 11.601 14.609 4.647 1.00 83.19 175 MET A O 1
ATOM 1397 N N . ASN A 1 176 ? 9.662 15.625 4.124 1.00 85.25 176 ASN A N 1
ATOM 1398 C CA . ASN A 1 176 ? 9.339 15.976 5.499 1.00 85.25 176 ASN A CA 1
ATOM 1399 C C . ASN A 1 176 ? 9.062 14.695 6.292 1.00 85.25 176 ASN A C 1
ATOM 1401 O O . ASN A 1 176 ? 8.115 13.965 6.006 1.00 85.25 176 ASN A O 1
ATOM 1405 N N . GLU A 1 177 ? 9.896 14.420 7.289 1.00 88.12 177 GLU A N 1
ATOM 1406 C CA . GLU A 1 177 ? 9.737 13.238 8.125 1.00 88.12 177 GLU A CA 1
ATOM 1407 C C . GLU A 1 177 ? 8.530 13.409 9.053 1.00 88.12 177 GLU A C 1
ATOM 1409 O O . GLU A 1 177 ? 8.408 14.406 9.773 1.00 88.12 177 GLU A O 1
ATOM 1414 N N . PHE A 1 178 ? 7.632 12.424 9.045 1.00 91.81 178 PHE A N 1
ATOM 1415 C CA . PHE A 1 178 ? 6.527 12.390 9.991 1.00 91.81 178 PHE A CA 1
ATOM 1416 C C . PHE A 1 178 ? 7.087 12.159 11.406 1.00 91.81 178 PHE A C 1
ATOM 1418 O O . PHE A 1 178 ? 7.745 11.147 11.648 1.00 91.81 178 PHE A O 1
ATOM 1425 N N . PRO A 1 179 ? 6.834 13.053 12.375 1.00 92.06 179 PRO A N 1
ATOM 1426 C CA . PRO A 1 179 ? 7.575 13.075 13.637 1.00 92.06 179 PRO A CA 1
ATOM 1427 C C . PRO A 1 179 ? 7.144 11.978 14.632 1.00 92.06 179 PRO A C 1
ATOM 1429 O O . PRO A 1 179 ? 7.748 11.862 15.709 1.00 92.06 179 PRO A O 1
ATOM 1432 N N . GLY A 1 180 ? 6.118 11.196 14.274 1.00 92.94 180 GLY A N 1
ATOM 1433 C CA . GLY A 1 180 ? 5.455 10.185 15.096 1.00 92.94 180 GLY A CA 1
ATOM 1434 C C . GLY A 1 180 ? 4.136 10.684 15.697 1.00 92.94 180 GLY A C 1
ATOM 1435 O O . GLY A 1 180 ? 3.960 11.881 15.926 1.00 92.94 180 GLY A O 1
ATOM 1436 N N . TRP A 1 181 ? 3.218 9.754 15.983 1.00 92.69 181 TRP A N 1
ATOM 1437 C CA . TRP A 1 181 ? 1.867 10.060 16.478 1.00 92.69 181 TRP A CA 1
ATOM 1438 C C . TRP A 1 181 ? 1.845 10.799 17.822 1.00 92.69 181 TRP A C 1
ATOM 1440 O O . TRP A 1 181 ? 0.970 11.629 18.035 1.00 92.69 181 TRP A O 1
ATOM 1450 N N . ASP A 1 182 ? 2.834 10.573 18.690 1.00 90.94 182 ASP A N 1
ATOM 1451 C CA . ASP A 1 182 ? 2.921 11.221 20.009 1.00 90.94 182 ASP A CA 1
ATOM 1452 C C . ASP A 1 182 ? 3.209 12.732 19.942 1.00 90.94 182 ASP A C 1
ATOM 1454 O O . ASP A 1 182 ? 3.102 13.434 20.948 1.00 90.94 182 ASP A O 1
ATOM 1458 N N . LYS A 1 183 ? 3.624 13.238 18.774 1.00 86.19 183 LYS A N 1
ATOM 1459 C CA . LYS A 1 183 ? 4.050 14.632 18.580 1.00 86.19 183 LYS A CA 1
ATOM 1460 C C . LYS A 1 183 ? 3.064 15.466 17.756 1.00 86.19 183 LYS A C 1
ATOM 1462 O O . LYS A 1 183 ? 3.359 16.636 17.512 1.00 86.19 183 LYS A O 1
ATOM 1467 N N . VAL A 1 184 ? 1.934 14.892 17.323 1.00 82.25 184 VAL A N 1
ATOM 1468 C CA . VAL A 1 184 ? 0.946 15.541 16.435 1.00 82.25 184 VAL A CA 1
ATOM 1469 C C . VAL A 1 184 ? -0.480 15.478 16.944 1.00 82.25 184 VAL A C 1
ATOM 1471 O O . VAL A 1 184 ? -0.891 14.508 17.615 1.00 82.25 184 VAL A O 1
#

pLDDT: mean 89.92, std 10.59, range [53.97, 98.69]

Radius of gyration: 19.47 Å; Cα contacts (8 Å, |Δi|>4): 216; chains: 1; bounding box: 42×35×52 Å

Sequence (184 aa):
MMHQVRAFDARGFKAAILVTGHYGGIEIFLRLLCEYYVMASGSPIQLYACADWELNPEYGGDHAGKIETSQLMTISPEHVDLERRQVDAELGGKYAGLMSFEPDEIASREFGEAMVSGQVAEMGRKKDELLANYKEQEDWRAPDQNRTEEIWQSFWAKVGPYADCSYEDYKNGKMNEFPGWDKV

Solvent-accessible surface area (backbone atoms only — not comparable to full-atom values): 10578 Å² total; per-residue (Å²): 110,69,70,56,54,47,51,43,43,60,69,67,43,50,53,52,78,46,74,31,91,64,68,87,57,51,34,57,52,45,35,54,50,44,55,48,49,32,68,76,70,68,50,56,50,30,69,46,49,36,36,54,33,69,42,39,61,94,76,47,78,53,70,76,28,40,57,48,44,4,38,40,37,50,79,47,42,92,79,58,64,80,87,71,63,54,75,50,51,67,59,16,38,75,76,55,79,54,24,52,54,55,95,84,50,73,54,37,44,71,61,11,46,54,50,54,52,42,28,53,50,39,52,52,52,50,51,53,53,31,56,71,70,40,5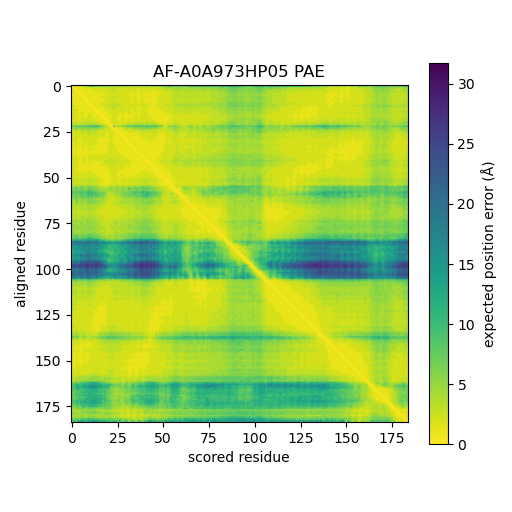4,90,59,86,90,72,71,56,72,54,74,69,56,46,49,53,52,51,54,53,48,44,72,58,45,47,88,41,64,70,63,54,74,66,32,50,76,68,69,60,50,52,74,77,87,49,75,94,76,96

Mean predicted aligned error: 5.33 Å